Protein AF-A0A9D9SPY7-F1 (afdb_monomer_lite)

Radius of gyration: 29.05 Å; chains: 1; bounding box: 70×37×71 Å

Sequence (193 aa):
MANSSTEDAVGLTRKHRWATLVAQTERLEAAGCRTIVSLDALNRDQIIRMVRERTVLKVMHASFLIEPTKRGAMRRLKDYEQFAEQLANLPRKCRAYILDVDSGFLAETPAQRRAMLAMVREQISRDLRGRTSRENAKRGAPHKDFSPEQIDVARQIWENVKRYPSWEAAQAGFDERVKGFTVWRANRMFGKR

Foldseek 3Di:
DDDPPDQQEEEEAEDDPVDDRVRSVVLSVVVVHPHYYYPVPDDLVVVLVVFDQRHEYEYQALLRNFDPPQDDLVRRLVRSVVSQVCQCPRPDNRHYWYANSNVRQIQRDPVSVVVSSVRSSVVSVVRVLPPCDPVNPPPPPPPDDDDPVLVVQLQVLLVPCVQQVDLVSSQVSCCVRPNPDHSVNCCVPPNDD

pLDDT: mean 84.97, std 12.66, range [35.59, 95.06]

Secondary structure (DSSP, 8-state):
-------EEEEEE---SSS-HHHHHHHHHHTT-SEEEETTTS-HHHHHHH--TTEEEEESSGGGGS-TT--SHHHHHHHHHHHHHHHHT-SSS---EEEETTTTEE--SHHHHHHHHHHHHHHHHHHHT----TTTS--PPP--PPPHHHHHHHHHHHH-TTT--SHHHHHHHHHHHSTT--HHHHHHHH---

Structure (mmCIF, N/CA/C/O backbone):
data_AF-A0A9D9SPY7-F1
#
_entry.id   AF-A0A9D9SPY7-F1
#
loop_
_atom_site.group_PDB
_atom_site.id
_atom_site.type_symbol
_atom_site.label_atom_id
_atom_site.label_alt_id
_atom_site.label_comp_id
_atom_site.label_asym_id
_atom_site.label_entity_id
_atom_site.label_seq_id
_atom_site.pdbx_PDB_ins_code
_atom_site.Cartn_x
_atom_site.Cartn_y
_atom_site.Cartn_z
_atom_site.occupancy
_atom_site.B_iso_or_equiv
_atom_site.auth_seq_id
_atom_site.auth_comp_id
_atom_site.auth_asym_id
_atom_site.auth_atom_id
_atom_site.pdbx_PDB_model_num
ATOM 1 N N . MET A 1 1 ? -11.547 -23.760 29.880 1.00 35.84 1 MET A N 1
ATOM 2 C CA . MET A 1 1 ? -10.700 -22.557 29.749 1.00 35.84 1 MET A CA 1
ATOM 3 C C . MET A 1 1 ? -11.517 -21.490 29.044 1.00 35.84 1 MET A C 1
ATOM 5 O O . MET A 1 1 ? -11.812 -21.638 27.866 1.00 35.84 1 MET A O 1
ATOM 9 N N . ALA A 1 2 ? -11.992 -20.501 29.795 1.00 38.19 2 ALA A N 1
ATOM 10 C CA . ALA A 1 2 ? -12.840 -19.432 29.291 1.00 38.19 2 ALA A CA 1
ATOM 11 C C . ALA A 1 2 ? -11.966 -18.293 28.751 1.00 38.19 2 ALA A C 1
ATOM 13 O O . ALA A 1 2 ? -11.302 -17.628 29.532 1.00 38.19 2 ALA A O 1
ATOM 14 N N . ASN A 1 3 ? -11.995 -18.077 27.435 1.00 35.59 3 ASN A N 1
ATOM 15 C CA . ASN A 1 3 ? -11.568 -16.835 26.789 1.00 35.59 3 ASN A CA 1
ATOM 16 C C . ASN A 1 3 ? -12.658 -16.427 25.786 1.00 35.59 3 ASN A C 1
ATOM 18 O O . ASN A 1 3 ? -12.482 -16.515 24.575 1.00 35.59 3 ASN A O 1
ATOM 22 N N . SER A 1 4 ? -13.822 -16.005 26.283 1.00 44.50 4 SER A N 1
ATOM 23 C CA . SER A 1 4 ? -14.848 -15.338 25.470 1.00 44.50 4 SER A CA 1
ATOM 24 C C . SER A 1 4 ? -14.572 -13.829 25.377 1.00 44.50 4 SER A C 1
ATOM 26 O O . SER A 1 4 ? -15.434 -13.011 25.688 1.00 44.50 4 SER A O 1
ATOM 28 N N . SER A 1 5 ? -13.351 -13.446 24.990 1.00 46.72 5 SER A N 1
ATOM 29 C CA . SER A 1 5 ? -12.956 -12.053 24.736 1.00 46.72 5 SER A CA 1
ATOM 30 C C . SER A 1 5 ? -12.794 -11.838 23.232 1.00 46.72 5 SER A C 1
ATOM 32 O O . SER A 1 5 ? -11.692 -11.632 22.731 1.00 46.72 5 SER A O 1
ATOM 34 N N . THR A 1 6 ? -13.882 -11.989 22.481 1.00 57.72 6 THR A N 1
ATOM 35 C CA . THR A 1 6 ? -13.872 -11.756 21.034 1.00 57.72 6 THR A CA 1
ATOM 36 C C . THR A 1 6 ? -13.544 -10.292 20.767 1.00 57.72 6 THR A C 1
ATOM 38 O O . THR A 1 6 ? -14.363 -9.425 21.068 1.00 57.72 6 THR A O 1
ATOM 41 N N . GLU A 1 7 ? -12.350 -10.021 20.241 1.00 69.38 7 GLU A N 1
ATOM 42 C CA . GLU A 1 7 ? -12.006 -8.730 19.643 1.00 69.38 7 GLU A CA 1
ATOM 43 C C . GLU A 1 7 ? -13.120 -8.310 18.676 1.00 69.38 7 GLU A C 1
ATOM 45 O O . GLU A 1 7 ? -13.586 -9.114 17.863 1.00 69.38 7 GLU A O 1
ATOM 50 N N . ASP A 1 8 ? -13.573 -7.062 18.780 1.00 81.19 8 ASP A N 1
ATOM 51 C CA . ASP A 1 8 ? -14.624 -6.537 17.911 1.00 81.19 8 ASP A CA 1
ATOM 52 C C . ASP A 1 8 ? -14.011 -6.202 16.545 1.00 81.19 8 ASP A C 1
ATOM 54 O O . ASP A 1 8 ? -13.458 -5.122 16.331 1.00 81.19 8 ASP A O 1
ATOM 58 N N . ALA A 1 9 ? -14.002 -7.183 15.641 1.00 88.25 9 ALA A N 1
ATOM 59 C CA . ALA A 1 9 ? -13.388 -7.067 14.324 1.00 88.25 9 ALA A CA 1
ATOM 60 C C . ALA A 1 9 ? -14.385 -6.520 13.292 1.00 88.25 9 ALA A C 1
ATOM 62 O O . ALA A 1 9 ? -15.318 -7.215 12.876 1.00 88.25 9 ALA A O 1
ATOM 63 N N . VAL A 1 10 ? -14.131 -5.300 12.817 1.00 91.25 10 VAL A N 1
ATOM 64 C CA . VAL A 1 10 ? -14.902 -4.656 11.747 1.00 91.25 10 VAL A CA 1
ATOM 65 C C . VAL A 1 10 ? -14.083 -4.690 10.464 1.00 91.25 10 VAL A C 1
ATOM 67 O O . VAL A 1 10 ? -12.987 -4.137 10.399 1.00 91.25 10 VAL A O 1
ATOM 70 N N . GLY A 1 11 ? -14.609 -5.352 9.440 1.00 92.06 11 GLY A N 1
ATOM 71 C CA . GLY A 1 11 ? -14.025 -5.375 8.107 1.00 92.06 11 GLY A CA 1
ATOM 72 C C . GLY A 1 11 ? -14.416 -4.130 7.321 1.00 92.06 11 GLY A C 1
ATOM 73 O O . GLY A 1 11 ? -15.582 -3.738 7.327 1.00 92.06 11 GLY A O 1
ATOM 74 N N . LEU A 1 12 ? -13.467 -3.514 6.620 1.00 94.00 12 LEU A N 1
ATOM 75 C CA . LEU A 1 12 ? -13.746 -2.389 5.728 1.00 94.00 12 LEU A CA 1
ATOM 76 C C . LEU A 1 12 ? -13.350 -2.757 4.299 1.00 94.00 12 LEU A C 1
ATOM 78 O O . LEU A 1 12 ? -12.211 -3.135 4.020 1.00 94.00 12 LEU A O 1
ATOM 82 N N . THR A 1 13 ? -14.315 -2.628 3.398 1.00 94.38 13 THR A N 1
ATOM 83 C CA . THR A 1 13 ? -14.173 -2.902 1.968 1.00 94.38 13 THR A CA 1
ATOM 84 C C . THR A 1 13 ? -14.209 -1.610 1.181 1.00 94.38 13 THR A C 1
ATOM 86 O O . THR A 1 13 ? -14.787 -0.609 1.606 1.00 94.38 13 THR A O 1
ATOM 89 N N . ARG A 1 14 ? -13.595 -1.626 0.004 1.00 92.31 14 ARG A N 1
ATOM 90 C CA . ARG A 1 14 ? -13.681 -0.512 -0.929 1.00 92.31 14 ARG A CA 1
ATOM 91 C C . ARG A 1 14 ? -13.556 -0.976 -2.356 1.00 92.31 14 ARG A C 1
ATOM 93 O O . ARG A 1 14 ? -12.706 -1.812 -2.657 1.00 92.31 14 ARG A O 1
ATOM 100 N N . LYS A 1 15 ? -14.296 -0.367 -3.276 1.00 90.94 15 LYS A N 1
ATOM 101 C CA . LYS A 1 15 ? -14.034 -0.562 -4.697 1.00 90.94 15 LYS A CA 1
ATOM 102 C C . LYS A 1 15 ? -12.614 -0.088 -5.029 1.00 90.94 15 LYS A C 1
ATOM 104 O O . LYS A 1 15 ? -12.314 1.103 -5.037 1.00 90.94 15 LYS A O 1
ATOM 109 N N . HIS A 1 16 ? -11.730 -1.035 -5.332 1.00 89.12 16 HIS A N 1
ATOM 110 C CA . HIS A 1 16 ? -10.352 -0.754 -5.712 1.00 89.12 16 HIS A CA 1
ATOM 111 C C . HIS A 1 16 ? -9.928 -1.633 -6.887 1.00 89.12 16 HIS A C 1
ATOM 113 O O . HIS A 1 16 ? -10.437 -2.728 -7.095 1.00 89.12 16 HIS A O 1
ATOM 119 N N . ARG A 1 17 ? -8.956 -1.171 -7.674 1.00 85.81 17 ARG A N 1
ATOM 120 C CA . ARG A 1 17 ? -8.471 -1.905 -8.859 1.00 85.81 17 ARG A CA 1
ATOM 121 C C . ARG A 1 17 ? -7.576 -3.109 -8.538 1.00 85.81 17 ARG A C 1
ATOM 123 O O . ARG A 1 17 ? -7.242 -3.873 -9.442 1.00 85.81 17 ARG A O 1
ATOM 130 N N . TRP A 1 18 ? -7.114 -3.207 -7.292 1.00 84.62 18 TRP A N 1
ATOM 131 C CA . TRP A 1 18 ? -6.226 -4.278 -6.823 1.00 84.62 18 TRP A CA 1
ATOM 132 C C . TRP A 1 18 ? -6.987 -5.514 -6.368 1.00 84.62 18 TRP A C 1
ATOM 134 O O . TRP A 1 18 ? -6.474 -6.616 -6.508 1.00 84.62 18 TRP A O 1
ATOM 144 N N . ALA A 1 19 ? -8.208 -5.334 -5.871 1.00 87.38 19 ALA A N 1
ATOM 145 C CA . ALA A 1 19 ? -9.024 -6.424 -5.381 1.00 87.38 19 ALA A CA 1
ATOM 146 C C . ALA A 1 19 ? -10.499 -6.127 -5.615 1.00 87.38 19 ALA A C 1
ATOM 148 O O . ALA A 1 19 ? -10.978 -5.029 -5.322 1.00 87.38 19 ALA A O 1
ATOM 149 N N . THR A 1 20 ? -11.219 -7.120 -6.126 1.00 92.12 20 THR A N 1
ATOM 150 C CA . THR A 1 20 ? -12.674 -7.050 -6.254 1.00 92.12 20 THR A CA 1
ATOM 151 C C . THR A 1 20 ? -13.319 -7.014 -4.869 1.00 92.12 20 THR A C 1
ATOM 153 O O . THR A 1 20 ? -12.718 -7.442 -3.884 1.00 92.12 20 THR A O 1
ATOM 156 N N . LEU A 1 21 ? -14.549 -6.501 -4.783 1.00 92.44 21 LEU A N 1
ATOM 157 C CA . LEU A 1 21 ? -15.291 -6.489 -3.519 1.00 92.44 21 LEU A CA 1
ATOM 158 C C . LEU A 1 21 ? -15.490 -7.910 -2.979 1.00 92.44 21 LEU A C 1
ATOM 160 O O . LEU A 1 21 ? -15.283 -8.129 -1.797 1.00 92.44 21 LEU A O 1
ATOM 164 N N . VAL A 1 22 ? -15.785 -8.873 -3.858 1.00 92.38 22 VAL A N 1
ATOM 165 C CA . VAL A 1 22 ? -15.938 -10.292 -3.496 1.00 92.38 22 VAL A CA 1
ATOM 166 C C . VAL A 1 22 ? -14.666 -10.832 -2.836 1.00 92.38 22 VAL A C 1
ATOM 168 O O . VAL A 1 22 ? -14.727 -11.318 -1.714 1.00 92.38 22 VAL A O 1
ATOM 171 N N . ALA A 1 23 ? -13.500 -10.639 -3.464 1.00 91.75 23 ALA A N 1
ATOM 172 C CA . ALA A 1 23 ? -12.228 -11.109 -2.913 1.00 91.75 23 ALA A CA 1
ATOM 173 C C . ALA A 1 23 ? -11.858 -10.419 -1.587 1.00 91.75 23 ALA A C 1
ATOM 175 O O . ALA A 1 23 ? -11.208 -11.018 -0.732 1.00 91.75 23 ALA A O 1
ATOM 176 N N . GLN A 1 24 ? -12.248 -9.152 -1.408 1.00 93.38 24 GLN A N 1
ATOM 177 C CA . GLN A 1 24 ? -12.069 -8.459 -0.131 1.00 93.38 24 GLN A CA 1
ATOM 178 C C . GLN A 1 24 ? -12.966 -9.057 0.950 1.00 93.38 24 GLN A C 1
ATOM 180 O O . GLN A 1 24 ? -12.470 -9.350 2.034 1.00 93.38 24 GLN A O 1
ATOM 185 N N . THR A 1 25 ? -14.255 -9.245 0.658 1.00 92.56 25 THR A N 1
ATOM 186 C CA . THR A 1 25 ? -15.224 -9.812 1.600 1.00 92.56 25 THR A CA 1
ATOM 187 C C . THR A 1 25 ? -14.796 -11.206 2.042 1.00 92.56 25 THR A C 1
ATOM 189 O O . THR A 1 25 ? -14.641 -11.416 3.238 1.00 92.56 25 THR A O 1
ATOM 192 N N . GLU A 1 26 ? -14.468 -12.105 1.110 1.00 92.56 26 GLU A N 1
ATOM 193 C CA . GLU A 1 26 ? -14.016 -13.471 1.422 1.00 92.56 26 GLU A CA 1
ATOM 194 C C . GLU A 1 26 ? -12.794 -13.483 2.354 1.00 92.56 26 GLU A C 1
ATOM 196 O O . GLU A 1 26 ? -12.748 -14.227 3.335 1.00 92.56 26 GLU A O 1
ATOM 201 N N . ARG A 1 27 ? -11.797 -12.623 2.098 1.00 92.06 27 ARG A N 1
ATOM 202 C CA . ARG A 1 27 ? -10.610 -12.537 2.963 1.00 92.06 27 ARG A CA 1
ATOM 203 C C . ARG A 1 27 ? -10.899 -11.910 4.323 1.00 92.06 27 ARG A C 1
ATOM 205 O O . ARG A 1 27 ? -10.273 -12.298 5.305 1.00 92.06 27 ARG A O 1
ATOM 212 N N . LEU A 1 28 ? -11.806 -10.938 4.397 1.00 92.50 28 LEU A N 1
ATOM 213 C CA . LEU A 1 28 ? -12.202 -10.315 5.662 1.00 92.50 28 LEU A CA 1
ATOM 214 C C . LEU A 1 28 ? -13.027 -11.278 6.524 1.00 92.50 28 LEU A C 1
ATOM 216 O O . LEU A 1 28 ? -12.791 -11.364 7.728 1.00 92.50 28 LEU A O 1
ATOM 220 N N . GLU A 1 29 ? -13.932 -12.043 5.914 1.00 92.00 29 GLU A N 1
ATOM 221 C CA . GLU A 1 29 ? -14.670 -13.125 6.574 1.00 92.00 29 GLU A CA 1
ATOM 222 C C . GLU A 1 29 ? -13.709 -14.199 7.093 1.00 92.00 29 GLU A C 1
ATOM 224 O O . GLU A 1 29 ? -13.768 -14.558 8.270 1.00 92.00 29 GLU A O 1
ATOM 229 N N . ALA A 1 30 ? -12.745 -14.630 6.269 1.00 89.75 30 ALA A N 1
ATOM 230 C CA . ALA A 1 30 ? -11.695 -15.565 6.682 1.00 89.75 30 ALA A CA 1
ATOM 231 C C . ALA A 1 30 ? -10.815 -15.008 7.817 1.00 89.75 30 ALA A C 1
ATOM 233 O O . ALA A 1 30 ? -10.354 -15.757 8.677 1.00 89.75 30 ALA A O 1
ATOM 234 N N . ALA A 1 31 ? -10.617 -13.688 7.867 1.00 86.31 31 ALA A N 1
ATOM 235 C CA . ALA A 1 31 ? -9.928 -13.006 8.959 1.00 86.31 31 ALA A CA 1
ATOM 236 C C . ALA A 1 31 ? -10.807 -12.817 10.215 1.00 86.31 31 ALA A C 1
ATOM 238 O O . ALA A 1 31 ? -10.361 -12.194 11.183 1.00 86.31 31 ALA A O 1
ATOM 239 N N . GLY A 1 32 ? -12.041 -13.328 10.232 1.00 87.88 32 GLY A N 1
ATOM 240 C CA . GLY A 1 32 ? -12.939 -13.306 11.387 1.00 87.88 32 GLY A CA 1
ATOM 241 C C . GLY A 1 32 ? -13.746 -12.015 11.555 1.00 87.88 32 GLY A C 1
ATOM 242 O O . GLY A 1 32 ? -14.216 -11.738 12.659 1.00 87.88 32 GLY A O 1
ATOM 243 N N . CYS A 1 33 ? -13.904 -11.203 10.505 1.00 88.81 33 CYS A N 1
ATOM 244 C CA . CYS A 1 33 ? -14.816 -10.057 10.531 1.00 88.81 33 CYS A CA 1
ATOM 245 C C . CYS A 1 33 ? -16.270 -10.529 10.489 1.00 88.81 33 CYS A C 1
ATOM 247 O O . CYS A 1 33 ? -16.698 -11.129 9.509 1.00 88.81 33 CYS A O 1
ATOM 249 N N . ARG A 1 34 ? -17.052 -10.201 11.523 1.00 82.69 34 ARG A N 1
ATOM 250 C CA . ARG A 1 34 ? -18.509 -10.444 11.527 1.00 82.69 34 ARG A CA 1
ATOM 251 C C . ARG A 1 34 ? -19.283 -9.330 10.835 1.00 82.69 34 ARG A C 1
ATOM 253 O O . ARG A 1 34 ? -20.302 -9.577 10.205 1.00 82.69 34 ARG A O 1
ATOM 260 N N . THR A 1 35 ? -18.785 -8.106 10.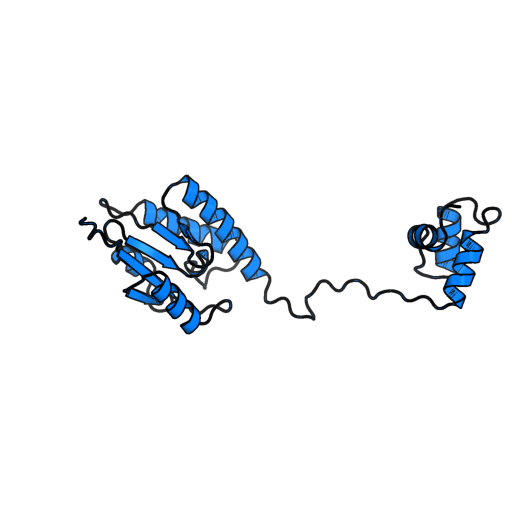969 1.00 88.88 35 THR A N 1
ATOM 261 C CA . THR A 1 35 ? -19.385 -6.913 10.377 1.00 88.88 35 THR A CA 1
ATOM 262 C C . THR A 1 35 ? -18.448 -6.407 9.300 1.00 88.88 35 THR A C 1
ATOM 264 O O . THR A 1 35 ? -17.314 -6.041 9.604 1.00 88.88 35 THR A O 1
ATOM 267 N N . ILE A 1 36 ? -18.911 -6.382 8.053 1.00 91.19 36 ILE A N 1
ATOM 268 C CA . ILE A 1 36 ? -18.157 -5.848 6.920 1.00 91.19 36 ILE A CA 1
ATOM 269 C C . ILE A 1 36 ? -18.904 -4.643 6.374 1.00 91.19 36 ILE A C 1
ATOM 271 O O . ILE A 1 36 ? -20.101 -4.710 6.102 1.00 91.19 36 ILE A O 1
ATOM 275 N N . VAL A 1 37 ? -18.194 -3.530 6.227 1.00 92.75 37 VAL A N 1
ATOM 276 C CA . VAL A 1 37 ? -18.778 -2.258 5.810 1.00 92.75 37 VAL A CA 1
ATOM 277 C C . VAL A 1 37 ? -18.030 -1.688 4.617 1.00 92.75 37 VAL A C 1
ATOM 279 O O . VAL A 1 37 ? -16.836 -1.923 4.443 1.00 92.75 37 VAL A O 1
ATOM 282 N N . SER A 1 38 ? -18.734 -0.939 3.772 1.00 91.44 38 SER A N 1
ATOM 283 C CA . SER A 1 38 ? -18.144 -0.279 2.610 1.00 91.44 38 SER A CA 1
ATOM 284 C C . SER A 1 38 ? -17.679 1.139 2.944 1.00 91.44 38 SER A C 1
ATOM 286 O O . SER A 1 38 ? -18.465 1.974 3.394 1.00 91.44 38 SER A O 1
ATOM 288 N N . LEU A 1 39 ? -16.413 1.428 2.645 1.00 90.50 39 LEU A N 1
ATOM 289 C CA . LEU A 1 39 ? -15.807 2.764 2.698 1.00 90.50 39 LEU A CA 1
ATOM 290 C C . LEU A 1 39 ? -16.331 3.707 1.609 1.00 90.50 39 LEU A C 1
ATOM 292 O O . LEU A 1 39 ? -16.052 4.900 1.658 1.00 90.50 39 LEU A O 1
ATOM 296 N N . ASP A 1 40 ? -17.046 3.184 0.611 1.00 87.19 40 ASP A N 1
ATOM 297 C CA . ASP A 1 40 ? -17.679 4.007 -0.424 1.00 87.19 40 ASP A CA 1
ATOM 298 C C . ASP A 1 40 ? -19.061 4.518 0.022 1.00 87.19 40 ASP A C 1
ATOM 300 O O . ASP A 1 40 ? -19.571 5.480 -0.545 1.00 87.19 40 ASP A O 1
ATOM 304 N N . ALA A 1 41 ? -19.659 3.885 1.040 1.00 85.50 41 ALA A N 1
ATOM 305 C CA . ALA A 1 41 ? -20.959 4.259 1.599 1.00 85.50 41 ALA A CA 1
ATOM 306 C C . ALA A 1 41 ? -20.851 5.018 2.933 1.00 85.50 41 ALA A C 1
ATOM 308 O O . ALA A 1 41 ? -21.755 5.780 3.271 1.00 85.50 41 ALA A O 1
ATOM 309 N N . LEU A 1 42 ? -19.770 4.805 3.693 1.00 85.38 42 LEU A N 1
ATOM 310 C CA . LEU A 1 42 ? -19.542 5.468 4.975 1.00 85.38 42 LEU A CA 1
ATOM 311 C C . LEU A 1 42 ? -18.475 6.556 4.903 1.00 85.38 42 LEU A C 1
ATOM 313 O O . LEU A 1 42 ? -17.400 6.376 4.334 1.00 85.38 42 LEU A O 1
ATOM 317 N N . ASN A 1 43 ? -18.734 7.643 5.624 1.00 84.06 43 ASN A N 1
ATOM 318 C CA . ASN A 1 43 ? -17.741 8.665 5.921 1.00 84.06 43 ASN A CA 1
ATOM 319 C C . ASN A 1 43 ? -16.850 8.238 7.096 1.00 84.06 43 ASN A C 1
ATOM 321 O O . ASN A 1 43 ? -17.267 7.494 7.986 1.00 84.06 43 ASN A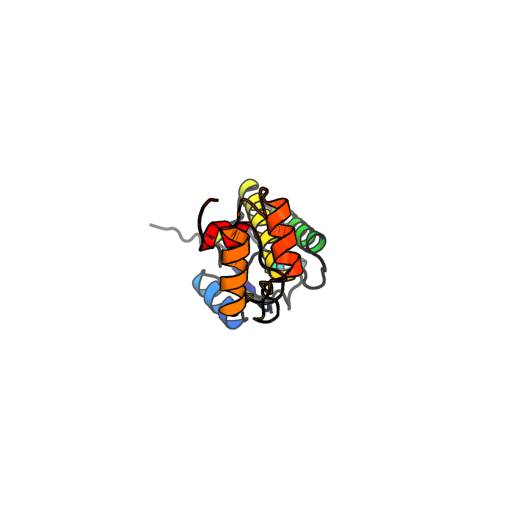 O 1
ATOM 325 N N . ARG A 1 44 ? -15.627 8.775 7.159 1.00 83.31 44 ARG A N 1
ATOM 326 C CA . ARG A 1 44 ? -14.665 8.479 8.237 1.00 83.31 44 ARG A CA 1
ATOM 327 C C . ARG A 1 44 ? -15.198 8.760 9.637 1.00 83.31 44 ARG A C 1
ATOM 329 O O . ARG A 1 44 ? -14.960 7.964 10.539 1.00 83.31 44 ARG A O 1
ATOM 336 N N . ASP A 1 45 ? -15.985 9.817 9.802 1.00 84.25 45 ASP A N 1
ATOM 337 C CA . ASP A 1 45 ? -16.621 10.131 11.085 1.00 84.25 45 ASP A CA 1
ATOM 338 C C . ASP A 1 45 ? -17.597 9.037 11.530 1.00 84.25 45 ASP A C 1
ATOM 340 O O . ASP A 1 45 ? -17.719 8.755 12.721 1.00 84.25 45 ASP A O 1
ATOM 344 N N . GLN A 1 46 ? -18.284 8.387 10.585 1.00 85.44 46 GLN A N 1
ATOM 345 C CA . GLN A 1 46 ? -19.166 7.263 10.895 1.00 85.44 46 GLN A CA 1
ATOM 346 C C . GLN A 1 46 ? -18.350 6.043 11.327 1.00 85.44 46 GLN A C 1
ATOM 348 O O . GLN A 1 46 ? -18.716 5.404 12.306 1.00 85.44 46 GLN A O 1
ATOM 353 N N . ILE A 1 47 ? -17.209 5.778 10.681 1.00 86.69 47 ILE A N 1
ATOM 354 C CA . ILE A 1 47 ? -16.287 4.700 11.080 1.00 86.69 47 ILE A CA 1
ATOM 355 C C . ILE A 1 47 ? -15.773 4.943 12.499 1.00 86.69 47 ILE A C 1
ATOM 357 O O . ILE A 1 47 ? -15.811 4.044 13.331 1.00 86.69 47 ILE A O 1
ATOM 361 N N . ILE A 1 48 ? -15.356 6.174 12.800 1.00 86.81 48 ILE A N 1
ATOM 362 C CA . ILE A 1 48 ? -14.900 6.565 14.135 1.00 86.81 48 ILE A CA 1
ATOM 363 C C . ILE A 1 48 ? -15.998 6.331 15.181 1.00 86.81 48 ILE A C 1
ATOM 365 O O . ILE A 1 48 ? -15.724 5.792 16.248 1.00 86.81 48 ILE A O 1
ATOM 369 N N . ARG A 1 49 ? -17.253 6.676 14.874 1.00 85.19 49 ARG A N 1
ATOM 370 C CA . ARG A 1 49 ? -18.393 6.442 15.779 1.00 85.19 49 ARG A CA 1
ATOM 371 C C . ARG A 1 49 ? -18.718 4.961 15.985 1.00 85.19 49 ARG A C 1
ATOM 373 O O . ARG A 1 49 ? -19.355 4.627 16.979 1.00 85.19 49 ARG A O 1
ATOM 380 N N . MET A 1 50 ? -18.312 4.087 15.064 1.00 82.94 50 MET A N 1
ATOM 381 C CA . MET A 1 50 ? -18.470 2.637 15.205 1.00 82.94 50 MET A CA 1
ATOM 382 C C . MET A 1 50 ? -17.404 2.011 16.107 1.00 82.94 50 MET A C 1
ATOM 384 O O . MET A 1 50 ? -17.617 0.904 16.597 1.00 82.94 50 MET A O 1
ATOM 388 N N . VAL A 1 51 ? -16.279 2.697 16.337 1.00 85.75 51 VAL A N 1
ATOM 389 C CA . VAL A 1 51 ? -15.200 2.193 17.188 1.00 85.75 51 VAL A CA 1
ATOM 390 C C . VAL A 1 51 ? -15.664 2.114 18.640 1.00 85.75 51 VAL A C 1
ATOM 392 O O . VAL A 1 51 ? -16.104 3.095 19.238 1.00 85.75 51 VAL A O 1
ATOM 395 N N . ARG A 1 52 ? -15.510 0.925 19.218 1.00 81.75 52 ARG A N 1
ATOM 396 C CA . ARG A 1 52 ? -15.727 0.614 20.630 1.00 81.75 52 ARG A CA 1
ATOM 397 C C . ARG A 1 52 ? -14.386 0.308 21.304 1.00 81.75 52 ARG A C 1
ATOM 399 O O . ARG A 1 52 ? -13.309 0.433 20.718 1.00 81.75 52 ARG A O 1
ATOM 406 N N . GLU A 1 53 ? -14.435 -0.075 22.576 1.00 77.38 53 GLU A N 1
ATOM 407 C CA . GLU A 1 53 ? -13.253 -0.550 23.293 1.00 77.38 53 GLU A CA 1
ATOM 408 C C . GLU A 1 53 ? -12.706 -1.827 22.633 1.00 77.38 53 GLU A C 1
ATOM 410 O O . GLU A 1 53 ? -13.417 -2.822 22.524 1.00 77.38 53 GLU A O 1
ATOM 415 N N . ARG A 1 54 ? -11.437 -1.782 22.193 1.00 76.00 54 ARG A N 1
ATOM 416 C CA . ARG A 1 54 ? -10.713 -2.880 21.519 1.00 76.00 54 ARG A CA 1
ATOM 417 C C . ARG A 1 54 ? -11.267 -3.288 20.144 1.00 76.00 54 ARG A C 1
ATOM 419 O O . ARG A 1 54 ? -11.151 -4.450 19.758 1.00 76.00 54 ARG A O 1
ATOM 426 N N . THR A 1 55 ? -11.835 -2.351 19.387 1.00 86.94 55 THR A N 1
ATOM 427 C CA . THR A 1 55 ? -12.217 -2.617 17.992 1.00 86.94 55 THR A CA 1
ATOM 428 C C . THR A 1 55 ? -10.978 -2.741 17.097 1.00 86.94 55 THR A C 1
ATOM 430 O O . THR A 1 55 ? -10.090 -1.888 17.116 1.00 86.94 55 THR A O 1
ATOM 433 N N . VAL A 1 56 ? -10.932 -3.774 16.256 1.00 88.31 56 VAL A N 1
ATOM 434 C CA . VAL A 1 56 ? -9.893 -3.946 15.232 1.00 88.31 56 VAL A CA 1
ATOM 435 C C . VAL A 1 56 ? -10.511 -3.685 13.866 1.00 88.31 56 VAL A C 1
ATOM 437 O O . VAL A 1 56 ? -11.368 -4.437 13.400 1.00 88.31 56 VAL A O 1
ATOM 440 N N . LEU A 1 57 ? -10.065 -2.615 13.214 1.00 91.62 57 LEU A N 1
ATOM 441 C CA . LEU A 1 57 ? -10.428 -2.298 11.840 1.00 91.62 57 LEU A CA 1
ATOM 442 C C . LEU A 1 57 ? -9.552 -3.133 10.906 1.00 91.62 57 LEU A C 1
ATOM 444 O O . LEU A 1 57 ? -8.353 -2.882 10.771 1.00 91.62 57 LEU A O 1
ATOM 448 N N . LYS A 1 58 ? -10.145 -4.139 10.268 1.00 93.25 58 LYS A N 1
ATOM 449 C CA . LYS A 1 58 ? -9.458 -5.016 9.319 1.00 93.25 58 LYS A CA 1
ATOM 450 C C . LYS A 1 58 ? -9.737 -4.539 7.906 1.00 93.25 58 LYS A C 1
ATOM 452 O O . LYS A 1 58 ? -10.888 -4.374 7.508 1.00 93.25 58 LYS A O 1
ATOM 457 N N . VAL A 1 59 ? -8.680 -4.322 7.139 1.00 92.88 59 VAL A N 1
ATOM 458 C CA . VAL A 1 59 ? -8.764 -3.880 5.745 1.00 92.88 59 VAL A CA 1
ATOM 459 C C . VAL A 1 59 ? -7.823 -4.713 4.901 1.00 92.88 59 VAL A C 1
ATOM 461 O O . VAL A 1 59 ? -6.764 -5.109 5.375 1.00 92.88 59 VAL A O 1
ATOM 464 N N . MET A 1 60 ? -8.182 -4.984 3.646 1.00 91.62 60 MET A N 1
ATOM 465 C CA . MET A 1 60 ? -7.315 -5.796 2.784 1.00 91.62 60 MET A CA 1
ATOM 466 C C . MET A 1 60 ? -5.940 -5.148 2.598 1.00 91.62 60 MET A C 1
ATOM 468 O O . MET A 1 60 ? -4.926 -5.814 2.757 1.00 91.62 60 MET A O 1
ATOM 472 N N . HIS A 1 61 ? -5.928 -3.840 2.331 1.00 91.56 61 HIS A N 1
ATOM 473 C CA . HIS A 1 61 ? -4.726 -3.019 2.314 1.00 91.56 61 HIS A CA 1
ATOM 474 C C . HIS A 1 61 ? -4.969 -1.734 3.103 1.00 91.56 61 HIS A C 1
ATOM 476 O O . HIS A 1 61 ? -5.979 -1.060 2.888 1.00 91.56 61 HIS A O 1
ATOM 482 N N . ALA A 1 62 ? -4.035 -1.347 3.970 1.00 92.00 62 ALA A N 1
ATOM 483 C CA . ALA A 1 62 ? -4.144 -0.140 4.790 1.00 92.00 62 ALA A CA 1
ATOM 484 C C . ALA A 1 62 ? -4.331 1.138 3.948 1.00 92.00 62 ALA A C 1
ATOM 486 O O . ALA A 1 62 ? -5.066 2.046 4.337 1.00 92.00 62 ALA A O 1
ATOM 487 N N . SER A 1 63 ? -3.760 1.182 2.740 1.00 91.50 63 SER A N 1
ATOM 488 C CA . SER A 1 63 ? -3.971 2.273 1.778 1.00 91.50 63 SER A CA 1
ATOM 489 C C . SER A 1 63 ? -5.429 2.467 1.332 1.00 91.50 63 SER A C 1
ATOM 491 O O . SER A 1 63 ? -5.768 3.550 0.855 1.00 91.50 63 SER A O 1
ATOM 493 N N . PHE A 1 64 ? -6.323 1.487 1.509 1.00 91.56 64 PHE A N 1
ATOM 494 C CA . PHE A 1 64 ? -7.739 1.637 1.142 1.00 91.56 64 PHE A CA 1
ATOM 495 C C . PHE A 1 64 ? -8.483 2.614 2.054 1.00 91.56 64 PHE A C 1
ATOM 497 O O . PHE A 1 64 ? -9.486 3.185 1.632 1.00 91.56 64 PHE A O 1
ATOM 504 N N . LEU A 1 65 ? -7.959 2.862 3.258 1.00 91.25 65 LEU A N 1
ATOM 505 C CA . LEU A 1 65 ? -8.508 3.835 4.201 1.00 91.25 65 LEU A CA 1
ATOM 506 C C . LEU A 1 65 ? -8.353 5.286 3.732 1.00 91.25 65 LEU A C 1
ATOM 508 O O . LEU A 1 65 ? -9.028 6.162 4.265 1.00 91.25 65 LEU A O 1
ATOM 512 N N . ILE A 1 66 ? -7.483 5.557 2.756 1.00 91.25 66 ILE A N 1
ATOM 513 C CA . ILE A 1 66 ? -7.206 6.896 2.207 1.00 91.25 66 ILE A CA 1
ATOM 514 C C . ILE A 1 66 ? -8.431 7.428 1.459 1.00 91.25 66 ILE A C 1
ATOM 516 O O . ILE A 1 66 ? -9.131 6.663 0.815 1.00 91.25 66 ILE A O 1
ATOM 520 N N . GLU A 1 67 ? -8.721 8.722 1.461 1.00 87.69 67 GLU A N 1
ATOM 521 C CA . GLU A 1 67 ? -9.793 9.277 0.626 1.00 87.69 67 GLU A CA 1
ATOM 522 C C . GLU A 1 67 ? -9.440 9.198 -0.874 1.00 87.69 67 GLU A C 1
ATOM 524 O O . GLU A 1 67 ? -8.345 9.597 -1.285 1.00 87.69 67 GLU A O 1
ATOM 529 N N . PRO A 1 68 ? -10.357 8.736 -1.745 1.00 84.25 68 PRO A N 1
ATOM 530 C CA . PRO A 1 68 ? -10.025 8.454 -3.141 1.00 84.25 68 PRO A CA 1
ATOM 531 C C . PRO A 1 68 ? -9.862 9.748 -3.955 1.00 84.25 68 PRO A C 1
ATOM 533 O O . PRO A 1 68 ? -9.168 9.777 -4.972 1.00 84.25 68 PRO A O 1
ATOM 536 N N . THR A 1 69 ? -10.460 10.841 -3.473 1.00 85.75 69 THR A N 1
ATOM 537 C CA . THR A 1 69 ? -10.365 12.198 -4.018 1.00 85.75 69 THR A CA 1
ATOM 538 C C . THR A 1 69 ? -8.965 12.794 -3.854 1.00 85.75 69 THR A C 1
ATOM 540 O O . THR A 1 69 ? -8.579 13.679 -4.623 1.00 85.75 69 THR A O 1
ATOM 543 N N . LYS A 1 70 ? -8.161 12.310 -2.894 1.00 86.69 70 LYS A N 1
ATOM 544 C CA . LYS A 1 70 ? -6.805 12.817 -2.657 1.00 86.69 70 LYS A CA 1
ATOM 545 C C . LYS A 1 70 ? -5.870 12.355 -3.774 1.00 86.69 70 LYS A C 1
ATOM 547 O O . LYS A 1 70 ? -5.621 11.163 -3.984 1.00 86.69 70 LYS A O 1
ATOM 552 N N . ARG A 1 71 ? -5.300 13.329 -4.486 1.00 84.31 71 ARG A N 1
ATOM 553 C CA . ARG A 1 71 ? -4.325 13.107 -5.564 1.00 84.31 71 ARG A CA 1
ATOM 554 C C . ARG A 1 71 ? -2.893 13.313 -5.073 1.00 84.31 71 ARG A C 1
ATOM 556 O O . ARG A 1 71 ? -2.618 14.268 -4.353 1.00 84.31 71 ARG A O 1
ATOM 563 N N . GLY A 1 72 ? -1.982 12.456 -5.532 1.00 85.75 72 GLY A N 1
ATOM 564 C CA . GLY A 1 72 ? -0.545 12.542 -5.252 1.00 85.75 72 GLY A CA 1
ATOM 565 C C . GLY A 1 72 ? -0.110 11.826 -3.970 1.00 85.75 72 GLY A C 1
ATOM 566 O O . GLY A 1 72 ? -0.863 11.731 -3.002 1.00 85.75 72 GLY A O 1
ATOM 567 N N . ALA A 1 73 ? 1.131 11.327 -3.969 1.00 88.69 73 ALA A N 1
ATOM 568 C CA . ALA A 1 73 ? 1.646 10.447 -2.917 1.00 88.69 73 ALA A CA 1
ATOM 569 C C . ALA A 1 73 ? 1.632 11.098 -1.527 1.00 88.69 73 ALA A C 1
ATOM 571 O O . ALA A 1 73 ? 1.115 10.518 -0.577 1.00 88.69 73 ALA A O 1
ATOM 572 N N . MET A 1 74 ? 2.140 12.330 -1.427 1.00 89.50 74 MET A N 1
ATOM 573 C CA . MET A 1 74 ? 2.239 13.054 -0.155 1.00 89.50 74 MET A CA 1
ATOM 574 C C . MET A 1 74 ? 0.870 13.359 0.455 1.00 89.50 74 MET A C 1
ATOM 576 O O . MET A 1 74 ? 0.678 13.174 1.652 1.00 89.50 74 MET A O 1
ATOM 580 N N . ARG A 1 75 ? -0.103 13.791 -0.362 1.00 91.50 75 ARG A N 1
ATOM 581 C CA . ARG A 1 75 ? -1.455 14.107 0.128 1.00 91.50 75 ARG A CA 1
ATOM 582 C C . ARG A 1 75 ? -2.177 12.856 0.618 1.00 91.50 75 ARG A C 1
ATOM 584 O O . ARG A 1 75 ? -2.834 12.916 1.644 1.00 91.50 75 ARG A O 1
ATOM 591 N N . ARG A 1 76 ? -2.021 11.736 -0.093 1.00 92.06 76 ARG A N 1
ATOM 592 C CA . ARG A 1 76 ? -2.576 10.432 0.296 1.00 92.06 76 ARG A CA 1
ATOM 593 C C . ARG A 1 76 ? -1.963 9.895 1.588 1.00 92.06 76 ARG A C 1
ATOM 595 O O . ARG A 1 76 ? -2.686 9.391 2.435 1.00 92.06 76 ARG A O 1
ATOM 602 N N . LEU A 1 77 ? -0.646 10.028 1.750 1.00 93.00 77 LEU A N 1
ATOM 603 C CA . LEU A 1 77 ? 0.035 9.583 2.965 1.00 93.00 77 LEU A CA 1
ATOM 604 C C . LEU A 1 77 ? -0.382 10.422 4.177 1.00 93.00 77 LEU A C 1
ATOM 606 O O . LEU A 1 77 ? -0.746 9.853 5.198 1.00 93.00 77 LEU A O 1
ATOM 610 N N . LYS A 1 78 ? -0.405 11.754 4.035 1.00 93.44 78 LYS A N 1
ATOM 611 C CA . LYS A 1 78 ? -0.864 12.669 5.091 1.00 93.44 78 LYS A CA 1
ATOM 612 C C . LYS A 1 78 ? -2.310 12.387 5.500 1.00 93.44 78 LYS A C 1
ATOM 614 O O . LYS A 1 78 ? -2.649 12.450 6.671 1.00 93.44 78 LYS A O 1
ATOM 619 N N . ASP A 1 79 ? -3.156 12.072 4.529 1.00 93.00 79 ASP A N 1
ATOM 620 C CA . ASP A 1 79 ? -4.557 11.734 4.759 1.00 93.00 79 ASP A CA 1
ATOM 621 C C . ASP A 1 79 ? -4.725 10.425 5.555 1.00 93.00 79 ASP A C 1
ATOM 623 O O . ASP A 1 79 ? -5.542 10.361 6.471 1.00 93.00 79 ASP A O 1
ATOM 627 N N . TYR A 1 80 ? -3.910 9.404 5.268 1.00 93.12 80 TYR A N 1
ATOM 628 C CA . TYR A 1 80 ? -3.845 8.197 6.097 1.00 93.12 80 TYR A CA 1
ATOM 629 C C . TYR A 1 80 ? -3.322 8.495 7.508 1.00 93.12 80 TYR A C 1
ATOM 631 O O . TYR A 1 80 ? -3.889 8.019 8.487 1.00 93.12 80 TYR A O 1
ATOM 639 N N . GLU A 1 81 ? -2.242 9.271 7.612 1.00 92.25 81 GLU A N 1
ATOM 640 C CA . GLU A 1 81 ? -1.607 9.638 8.882 1.00 92.25 81 GLU A CA 1
ATOM 641 C C . GLU A 1 81 ? -2.590 10.360 9.807 1.00 92.25 81 GLU A C 1
ATOM 643 O O . GLU A 1 81 ? -2.768 9.941 10.946 1.00 92.25 81 GLU A O 1
ATOM 648 N N . GLN A 1 82 ? -3.325 11.343 9.281 1.00 91.69 82 GLN A N 1
ATOM 649 C CA . GLN A 1 82 ? -4.377 12.051 10.013 1.00 91.69 82 GLN A CA 1
ATOM 650 C C . GLN A 1 82 ? -5.455 11.100 10.538 1.00 91.69 82 GLN A C 1
ATOM 652 O O . GLN A 1 82 ? -5.858 11.200 11.695 1.00 91.69 82 GLN A O 1
ATOM 657 N N . PHE A 1 83 ? -5.909 10.155 9.714 1.00 90.31 83 PHE A N 1
ATOM 658 C CA . PHE A 1 83 ? -6.914 9.184 10.140 1.00 90.31 83 PHE A CA 1
ATOM 659 C C . PHE A 1 83 ? -6.368 8.218 11.206 1.00 90.31 83 PHE A C 1
ATOM 661 O O . PHE A 1 83 ? -7.037 7.941 12.200 1.00 90.31 83 PHE A O 1
ATOM 668 N N . ALA A 1 84 ? -5.131 7.743 11.049 1.00 89.62 84 ALA A N 1
ATOM 669 C CA . ALA A 1 84 ? -4.480 6.875 12.027 1.00 89.62 84 ALA A CA 1
ATOM 670 C C . ALA A 1 84 ? -4.240 7.587 13.373 1.00 89.62 84 ALA A C 1
ATOM 672 O O . ALA A 1 84 ? -4.402 6.976 14.431 1.00 89.62 84 ALA A O 1
ATOM 673 N N . GLU A 1 85 ? -3.889 8.875 13.352 1.00 88.75 85 GLU A N 1
ATOM 674 C CA . GLU A 1 85 ? -3.777 9.713 14.550 1.00 88.75 85 GLU A CA 1
ATOM 675 C C . GLU A 1 85 ? -5.133 9.929 15.224 1.00 88.75 85 GLU A C 1
ATOM 677 O O . GLU A 1 85 ? -5.231 9.813 16.446 1.00 88.75 85 GLU A O 1
ATOM 682 N N . GLN A 1 86 ? -6.192 10.182 14.450 1.00 88.50 86 GLN A N 1
ATOM 683 C CA . GLN A 1 86 ? -7.552 10.303 14.982 1.00 88.50 86 GLN A CA 1
ATOM 684 C C . GLN A 1 86 ? -7.989 9.030 15.711 1.00 88.50 86 GLN A C 1
ATOM 686 O O . GLN A 1 86 ? -8.492 9.124 16.827 1.00 88.50 86 GLN A O 1
ATOM 691 N N . LEU A 1 87 ? -7.739 7.848 15.133 1.00 86.56 87 LEU A N 1
ATOM 692 C CA . LEU A 1 87 ? -8.045 6.562 15.771 1.00 86.56 87 LEU A CA 1
ATOM 693 C C . LEU A 1 87 ? -7.237 6.323 17.056 1.00 86.56 87 LEU A C 1
ATOM 695 O O . LEU A 1 87 ? -7.743 5.714 17.999 1.00 86.56 87 LEU A O 1
ATOM 699 N N . ALA A 1 88 ? -5.993 6.805 17.111 1.00 84.50 88 ALA A N 1
ATOM 700 C CA . ALA A 1 88 ? -5.149 6.687 18.298 1.00 84.50 88 ALA A CA 1
ATOM 701 C C . ALA A 1 88 ? -5.575 7.633 19.436 1.00 84.50 88 ALA A C 1
ATOM 703 O O . ALA A 1 88 ? -5.346 7.314 20.603 1.00 84.50 88 ALA A O 1
ATOM 704 N N . ASN A 1 89 ? -6.191 8.770 19.097 1.00 85.25 89 ASN A N 1
ATOM 705 C CA . ASN A 1 89 ? -6.576 9.836 20.026 1.00 85.25 89 ASN A CA 1
ATOM 706 C C . ASN A 1 89 ? -8.078 9.844 20.362 1.00 85.25 89 ASN A C 1
ATOM 708 O O . ASN A 1 89 ? -8.594 10.852 20.849 1.00 85.25 89 ASN A O 1
ATOM 712 N N . LEU A 1 90 ? -8.798 8.751 20.094 1.00 83.50 90 LEU A N 1
ATOM 713 C CA . LEU A 1 90 ? -10.228 8.678 20.380 1.00 83.50 90 LEU A CA 1
ATOM 714 C C . LEU A 1 90 ? -10.523 8.854 21.880 1.00 83.50 90 LEU A C 1
ATOM 716 O O . LEU A 1 90 ? -9.776 8.364 22.732 1.00 83.50 90 LEU A O 1
ATOM 720 N N . PRO A 1 91 ? -11.622 9.551 22.225 1.00 72.12 91 PRO A N 1
ATOM 721 C CA . PRO A 1 91 ? -12.015 9.740 23.611 1.00 72.12 91 PRO A CA 1
ATOM 722 C C . PRO A 1 91 ? -12.466 8.413 24.235 1.00 72.12 91 PRO A C 1
ATOM 724 O O . PRO A 1 91 ? -13.122 7.598 23.588 1.00 72.12 91 PRO A O 1
ATOM 727 N N . ARG A 1 92 ? -12.199 8.252 25.542 1.00 61.03 92 ARG A N 1
ATOM 728 C CA . ARG A 1 92 ? -12.451 7.032 26.347 1.00 61.03 92 ARG A CA 1
ATOM 729 C C . ARG A 1 92 ? -11.493 5.892 25.968 1.00 61.03 92 ARG A C 1
ATOM 731 O O . ARG A 1 92 ? -10.755 5.995 25.003 1.00 61.03 92 ARG A O 1
ATOM 738 N N . LYS A 1 93 ? -11.472 4.786 26.723 1.00 65.94 93 LYS A N 1
ATOM 739 C CA . LYS A 1 93 ? -10.596 3.606 26.490 1.00 65.94 93 LYS A CA 1
ATOM 740 C C . LYS A 1 93 ? -10.810 2.902 25.123 1.00 65.94 93 LYS A C 1
ATOM 742 O O . LYS A 1 93 ? -10.309 1.806 24.895 1.00 65.94 93 LYS A O 1
ATOM 747 N N . CYS A 1 94 ? -11.538 3.535 24.206 1.00 68.38 94 CYS A N 1
ATOM 748 C CA . CYS A 1 94 ? -11.766 3.141 22.828 1.00 68.38 94 CYS A CA 1
ATOM 749 C C . CYS A 1 94 ? -10.481 3.331 22.018 1.00 68.38 94 CYS A C 1
ATOM 751 O O . CYS A 1 94 ? -10.243 4.385 21.442 1.00 68.38 94 CYS A O 1
ATOM 753 N N . ARG A 1 95 ? -9.625 2.309 21.999 1.00 67.62 95 ARG A N 1
ATOM 754 C CA . ARG A 1 95 ? -8.512 2.231 21.050 1.00 67.62 95 ARG A CA 1
ATOM 755 C C . ARG A 1 95 ? -8.941 1.370 19.874 1.00 67.62 95 ARG A C 1
ATOM 757 O O . ARG A 1 95 ? -9.323 0.219 20.084 1.00 67.62 95 ARG A O 1
ATOM 764 N N . ALA A 1 96 ? -8.868 1.939 18.673 1.00 79.12 96 ALA A N 1
ATOM 765 C CA . ALA A 1 96 ? -8.968 1.186 17.434 1.00 79.12 96 ALA A CA 1
ATOM 766 C C . ALA A 1 96 ? -7.583 0.914 16.863 1.00 79.12 96 ALA A C 1
ATOM 768 O O . ALA A 1 96 ? -6.714 1.789 16.852 1.00 79.12 96 ALA A O 1
ATOM 769 N N . TYR A 1 97 ? -7.411 -0.290 16.332 1.00 86.19 97 TYR A N 1
ATOM 770 C CA . TYR A 1 97 ? -6.187 -0.699 15.656 1.00 86.19 97 TYR A CA 1
ATOM 771 C C . TYR A 1 97 ? -6.487 -1.061 14.209 1.00 86.19 97 TYR A C 1
ATOM 773 O O . TYR A 1 97 ? -7.551 -1.598 13.910 1.00 86.19 97 TYR A O 1
ATOM 781 N N . ILE A 1 98 ? -5.549 -0.760 13.314 1.00 90.56 98 ILE A N 1
ATOM 782 C CA . ILE A 1 98 ? -5.662 -1.105 11.896 1.00 90.56 98 ILE A CA 1
ATOM 783 C C . ILE A 1 98 ? -4.875 -2.390 11.657 1.00 90.56 98 ILE A C 1
ATOM 785 O O . ILE A 1 98 ? -3.677 -2.437 11.947 1.00 90.56 98 ILE A O 1
ATOM 789 N N . LEU A 1 99 ? -5.539 -3.402 11.108 1.00 91.62 99 LEU A N 1
ATOM 790 C CA . LEU A 1 99 ? -4.915 -4.614 10.588 1.00 91.62 99 LEU A CA 1
ATOM 791 C C . LEU A 1 99 ? -4.971 -4.591 9.060 1.00 91.62 99 LEU A C 1
ATOM 793 O O . LEU A 1 99 ? -6.054 -4.529 8.475 1.00 91.62 99 LEU A O 1
ATOM 797 N N . ASP A 1 100 ? -3.806 -4.678 8.428 1.00 92.31 100 ASP A N 1
ATOM 798 C CA . ASP A 1 100 ? -3.686 -4.942 6.997 1.00 92.31 100 ASP A CA 1
ATOM 799 C C . ASP A 1 100 ? -3.710 -6.463 6.793 1.00 92.31 100 ASP A C 1
ATOM 801 O O . ASP A 1 100 ? -2.799 -7.171 7.216 1.00 92.31 100 ASP A O 1
ATOM 805 N N . VAL A 1 101 ? -4.800 -6.978 6.223 1.00 90.00 101 VAL A N 1
ATOM 806 C CA . VAL A 1 101 ? -5.069 -8.423 6.144 1.00 90.00 101 VAL A CA 1
ATOM 807 C C . VAL A 1 101 ? -4.165 -9.120 5.132 1.00 90.00 101 VAL A C 1
ATOM 809 O O . VAL A 1 101 ? -3.821 -10.278 5.339 1.00 90.00 101 VAL A O 1
ATOM 812 N N . ASP A 1 102 ? -3.756 -8.441 4.058 1.00 87.94 102 ASP A N 1
ATOM 813 C CA . ASP A 1 102 ? -2.860 -9.032 3.059 1.00 87.94 102 ASP A CA 1
ATOM 814 C C . ASP A 1 102 ? -1.444 -9.248 3.612 1.00 87.94 102 ASP A C 1
ATOM 816 O O . ASP A 1 102 ? -0.843 -10.296 3.389 1.00 87.94 102 ASP A O 1
ATOM 820 N N . SER A 1 103 ? -0.931 -8.287 4.385 1.00 86.50 103 SER A N 1
ATOM 821 C CA . SER A 1 103 ? 0.379 -8.398 5.046 1.00 86.50 103 SER A CA 1
ATOM 822 C C . SER A 1 103 ? 0.335 -9.078 6.420 1.00 86.50 103 SER A C 1
ATOM 824 O O . SER A 1 103 ? 1.379 -9.461 6.946 1.00 86.50 103 SER A O 1
ATOM 826 N N . GLY A 1 104 ? -0.849 -9.193 7.029 1.00 88.19 104 GLY A N 1
ATOM 827 C CA . GLY A 1 104 ? -1.032 -9.647 8.410 1.00 88.19 104 GLY A CA 1
ATOM 828 C C . GLY A 1 104 ? -0.524 -8.654 9.464 1.00 88.19 104 GLY A C 1
ATOM 829 O O . GLY A 1 104 ? -0.408 -9.007 10.637 1.00 88.19 104 GLY A O 1
ATOM 830 N N . PHE A 1 105 ? -0.186 -7.423 9.072 1.00 90.06 105 PHE A N 1
ATOM 831 C CA . PHE A 1 105 ? 0.467 -6.460 9.951 1.00 90.06 105 PHE A CA 1
ATOM 832 C C . PHE A 1 105 ? -0.548 -5.645 10.766 1.00 90.06 105 PHE A C 1
ATOM 834 O O . PHE A 1 105 ? -1.437 -5.001 10.205 1.00 90.06 105 PHE A O 1
ATOM 841 N N . LEU A 1 106 ? -0.397 -5.639 12.096 1.00 90.12 106 LEU A N 1
ATOM 842 C CA . LEU A 1 106 ? -1.267 -4.928 13.042 1.00 90.12 106 LEU A CA 1
ATOM 843 C C . LEU A 1 106 ? -0.585 -3.671 13.599 1.00 90.12 106 LEU A C 1
ATOM 845 O O . LEU A 1 106 ? 0.516 -3.729 14.146 1.00 90.12 106 LEU A O 1
ATOM 849 N N . ALA A 1 107 ? -1.268 -2.530 13.515 1.00 89.06 107 ALA A N 1
ATOM 850 C CA . ALA A 1 107 ? -0.777 -1.234 13.978 1.00 89.06 107 ALA A CA 1
ATOM 851 C C . ALA A 1 107 ? -1.255 -0.872 15.400 1.00 89.06 107 ALA A C 1
ATOM 853 O O . ALA A 1 107 ? -1.932 0.140 15.592 1.00 89.06 107 ALA A O 1
ATOM 854 N N . GLU A 1 108 ? -0.905 -1.680 16.404 1.00 86.00 108 GLU A N 1
ATOM 855 C CA . GLU A 1 108 ? -1.359 -1.472 17.789 1.00 86.00 108 GLU A CA 1
ATOM 856 C C . GLU A 1 108 ? -0.563 -0.370 18.515 1.00 86.00 108 GLU A C 1
ATOM 858 O O . GLU A 1 108 ? -1.099 0.598 19.068 1.00 86.00 108 GLU A O 1
ATOM 863 N N . THR A 1 109 ? 0.760 -0.489 18.471 1.00 87.12 109 THR A N 1
ATOM 864 C CA . THR A 1 109 ? 1.702 0.387 19.175 1.00 87.12 109 THR A CA 1
ATOM 865 C C . THR A 1 109 ? 2.129 1.590 18.324 1.00 87.12 109 THR A C 1
ATOM 867 O O . THR A 1 109 ? 2.066 1.542 17.093 1.00 87.12 109 THR A O 1
ATOM 870 N N . PRO A 1 110 ? 2.654 2.677 18.927 1.00 87.38 110 PRO A N 1
ATOM 871 C CA . PRO A 1 110 ? 3.210 3.800 18.165 1.00 87.38 110 PRO A CA 1
ATOM 872 C C . PRO A 1 110 ? 4.342 3.396 17.203 1.00 87.38 110 PRO A C 1
ATOM 874 O O . PRO A 1 110 ? 4.486 3.976 16.128 1.00 87.38 110 PRO A O 1
ATOM 877 N N . ALA A 1 111 ? 5.157 2.401 17.569 1.00 88.88 111 ALA A N 1
ATOM 878 C CA . ALA A 1 111 ? 6.203 1.875 16.694 1.00 88.88 111 ALA A CA 1
ATOM 879 C C . ALA A 1 111 ? 5.607 1.124 15.494 1.00 88.88 111 ALA A C 1
ATOM 881 O O . ALA A 1 111 ? 5.987 1.397 14.355 1.00 88.88 111 ALA A O 1
ATOM 882 N N . GLN A 1 112 ? 4.615 0.260 15.728 1.00 90.25 112 GLN A N 1
ATOM 883 C CA . GLN A 1 112 ? 3.912 -0.432 14.648 1.00 90.25 112 GLN A CA 1
ATOM 884 C C . GLN A 1 112 ? 3.143 0.541 13.750 1.00 9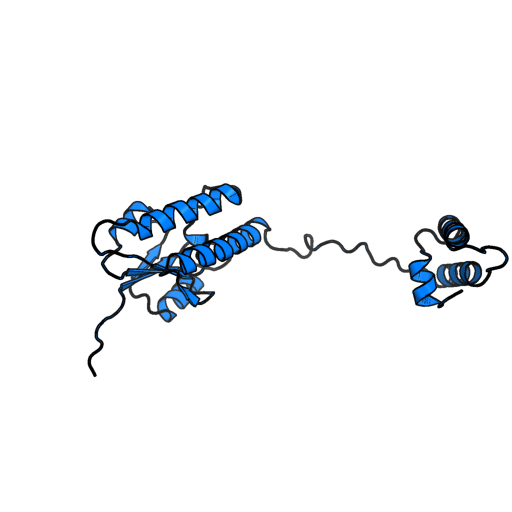0.25 112 GLN A C 1
ATOM 886 O O . GLN A 1 112 ? 3.159 0.371 12.539 1.00 90.25 112 GLN A O 1
ATOM 891 N N . ARG A 1 113 ? 2.552 1.620 14.281 1.00 88.50 113 ARG A N 1
ATOM 892 C CA . ARG A 1 113 ? 1.926 2.665 13.449 1.00 88.50 113 ARG A CA 1
ATOM 893 C C . ARG A 1 113 ? 2.922 3.333 12.498 1.00 88.50 113 ARG A C 1
ATOM 895 O O . ARG A 1 113 ? 2.600 3.539 11.332 1.00 88.50 113 ARG A O 1
ATOM 902 N N . ARG A 1 114 ? 4.150 3.609 12.951 1.00 89.56 114 ARG A N 1
ATOM 903 C CA . ARG A 1 114 ? 5.221 4.135 12.082 1.00 89.56 114 ARG A CA 1
ATOM 904 C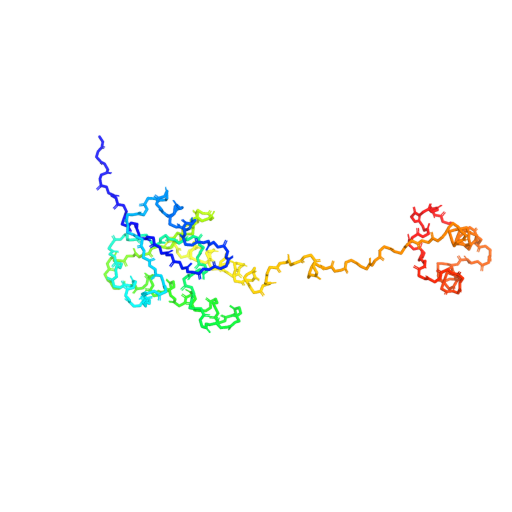 C . ARG A 1 114 ? 5.642 3.134 11.002 1.00 89.56 114 ARG A C 1
ATOM 906 O O . ARG A 1 114 ? 5.830 3.525 9.853 1.00 89.56 114 ARG A O 1
ATOM 913 N N . ALA A 1 115 ? 5.740 1.850 11.339 1.00 91.94 115 ALA A N 1
ATOM 914 C CA . ALA A 1 115 ? 6.018 0.801 10.356 1.00 91.94 115 ALA A CA 1
ATOM 915 C C . ALA A 1 115 ? 4.872 0.647 9.336 1.00 91.94 115 ALA A C 1
ATOM 917 O O . ALA A 1 115 ? 5.114 0.575 8.132 1.00 91.94 115 ALA A O 1
ATOM 918 N N . MET A 1 116 ? 3.622 0.707 9.802 1.00 93.19 116 MET A N 1
ATOM 919 C CA . MET A 1 116 ? 2.423 0.712 8.963 1.00 93.19 116 MET A CA 1
ATOM 920 C C . MET A 1 116 ? 2.432 1.903 7.994 1.00 93.19 116 MET A C 1
ATOM 922 O O . MET A 1 116 ? 2.138 1.730 6.817 1.00 93.19 116 MET A O 1
ATOM 926 N N . LEU A 1 117 ? 2.839 3.099 8.438 1.00 93.19 117 LEU A N 1
ATOM 927 C CA . LEU A 1 117 ? 2.993 4.268 7.562 1.00 93.19 117 LEU A CA 1
ATOM 928 C C . LEU A 1 117 ? 4.010 4.031 6.436 1.00 93.19 117 LEU A C 1
ATOM 930 O O . LEU A 1 117 ? 3.761 4.418 5.293 1.00 93.19 117 LEU A O 1
ATOM 934 N N . ALA A 1 118 ? 5.137 3.377 6.730 1.00 92.69 118 ALA A N 1
ATOM 935 C CA . ALA A 1 118 ? 6.127 3.028 5.712 1.00 92.69 118 ALA A CA 1
ATOM 936 C C . ALA A 1 118 ? 5.554 2.040 4.681 1.00 92.69 118 ALA A C 1
ATOM 938 O O . ALA A 1 118 ? 5.710 2.248 3.475 1.00 92.69 118 ALA A O 1
ATOM 939 N N . MET A 1 119 ? 4.814 1.029 5.141 1.00 93.50 119 MET A N 1
ATOM 940 C CA . MET A 1 119 ? 4.115 0.091 4.261 1.00 93.50 119 MET A CA 1
ATOM 941 C C . MET A 1 119 ? 3.054 0.797 3.407 1.00 93.50 119 MET A C 1
ATOM 943 O O . MET A 1 119 ? 3.008 0.609 2.192 1.00 93.50 119 MET A O 1
ATOM 947 N N . VAL A 1 120 ? 2.236 1.669 3.999 1.00 93.19 120 VAL A N 1
ATOM 948 C CA . VAL A 1 120 ? 1.225 2.451 3.273 1.00 93.19 120 VAL A CA 1
ATOM 949 C C . VAL A 1 120 ? 1.876 3.353 2.229 1.00 93.19 120 VAL A C 1
ATOM 951 O O . VAL A 1 120 ? 1.375 3.455 1.112 1.00 93.19 120 VAL A O 1
ATOM 954 N N . ARG A 1 121 ? 3.026 3.965 2.529 1.00 92.94 121 ARG A N 1
ATOM 955 C CA . ARG A 1 121 ? 3.794 4.747 1.550 1.00 92.94 121 ARG A CA 1
ATOM 956 C C . ARG A 1 121 ? 4.210 3.899 0.347 1.00 92.94 121 ARG A C 1
ATOM 958 O O . ARG A 1 121 ? 4.143 4.375 -0.792 1.00 92.94 121 ARG A O 1
ATOM 965 N N . GLU A 1 122 ? 4.621 2.655 0.575 1.00 91.25 122 GLU A N 1
ATOM 966 C CA . GLU A 1 122 ? 4.943 1.726 -0.504 1.00 91.25 122 GLU A CA 1
ATOM 967 C C . GLU A 1 122 ? 3.694 1.340 -1.305 1.00 91.25 122 GLU A C 1
ATOM 969 O O . GLU A 1 122 ? 3.714 1.415 -2.535 1.00 91.25 122 GLU A O 1
ATOM 974 N N . GLN A 1 123 ? 2.589 1.014 -0.629 1.00 91.06 123 GLN A N 1
ATOM 975 C CA . GLN A 1 123 ? 1.306 0.731 -1.273 1.00 91.06 123 GLN A CA 1
ATOM 976 C C . GLN A 1 123 ? 0.856 1.918 -2.143 1.00 91.06 123 GLN A C 1
ATOM 978 O O . GLN A 1 123 ? 0.598 1.748 -3.330 1.00 91.06 123 GLN A O 1
ATOM 983 N N . ILE A 1 124 ? 0.877 3.151 -1.630 1.00 90.62 124 ILE A N 1
ATOM 984 C CA . ILE A 1 124 ? 0.560 4.358 -2.414 1.00 90.62 124 ILE A CA 1
ATOM 985 C C . ILE A 1 124 ? 1.474 4.474 -3.639 1.00 90.62 124 ILE A C 1
ATOM 987 O O . ILE A 1 124 ? 1.010 4.789 -4.734 1.00 90.62 124 ILE A O 1
ATOM 991 N N . SER A 1 125 ? 2.773 4.217 -3.478 1.00 87.56 125 SER A N 1
ATOM 992 C CA . SER A 1 125 ? 3.736 4.291 -4.581 1.00 87.56 125 SER A CA 1
ATOM 993 C C . SER A 1 125 ? 3.444 3.249 -5.661 1.00 87.56 125 SER A C 1
ATOM 995 O O . SER A 1 125 ? 3.478 3.570 -6.849 1.00 87.56 125 SER A O 1
ATOM 997 N N . ARG A 1 126 ? 3.115 2.013 -5.267 1.00 86.25 126 ARG A N 1
ATOM 998 C CA . ARG A 1 126 ? 2.660 0.959 -6.184 1.00 86.25 126 ARG A CA 1
ATOM 999 C C . ARG A 1 126 ? 1.343 1.352 -6.850 1.00 86.25 126 ARG A C 1
ATOM 1001 O O . ARG A 1 126 ? 1.165 1.104 -8.040 1.00 86.25 126 ARG A O 1
ATOM 1008 N N . ASP A 1 127 ? 0.444 2.014 -6.124 1.00 85.38 127 ASP A N 1
ATOM 1009 C CA . ASP A 1 127 ? -0.842 2.420 -6.676 1.00 85.38 127 ASP A CA 1
ATOM 1010 C C . ASP A 1 127 ? -0.672 3.513 -7.746 1.00 85.38 127 ASP A C 1
ATOM 1012 O O . ASP A 1 127 ? -1.215 3.449 -8.850 1.00 85.38 127 ASP A O 1
ATOM 1016 N N . LEU A 1 128 ? 0.199 4.483 -7.503 1.00 83.69 128 LEU A N 1
ATOM 1017 C CA . LEU A 1 128 ? 0.447 5.546 -8.473 1.00 83.69 128 LEU A CA 1
ATOM 1018 C C . LEU A 1 128 ? 1.195 5.074 -9.732 1.00 83.69 128 LEU A C 1
ATOM 1020 O O . LEU A 1 128 ? 1.094 5.732 -10.762 1.00 83.69 128 LEU A O 1
ATOM 1024 N N . ARG A 1 129 ? 1.894 3.930 -9.697 1.00 75.69 129 ARG A N 1
ATOM 1025 C CA . ARG A 1 129 ? 2.633 3.386 -10.857 1.00 75.69 129 ARG A CA 1
ATOM 1026 C C . ARG A 1 129 ? 1.747 2.846 -11.990 1.00 75.69 129 ARG A C 1
ATOM 1028 O O . ARG A 1 129 ? 2.270 2.575 -13.066 1.00 75.69 129 ARG A O 1
ATOM 1035 N N . GLY A 1 130 ? 0.432 2.710 -11.795 1.00 67.00 130 GLY A N 1
ATOM 1036 C CA . GLY A 1 130 ? -0.434 2.075 -12.802 1.00 67.00 130 GLY A CA 1
ATOM 1037 C C . GLY A 1 130 ? -0.281 0.546 -12.849 1.00 67.00 130 GLY A C 1
ATOM 1038 O O . GLY A 1 130 ? 0.551 -0.024 -12.147 1.00 67.00 130 GLY A O 1
ATOM 1039 N N . ARG A 1 131 ? -1.083 -0.139 -13.678 1.00 58.59 131 ARG A N 1
ATOM 1040 C CA . ARG A 1 131 ? -0.749 -1.516 -14.083 1.00 58.59 131 ARG A CA 1
ATOM 1041 C C . ARG A 1 131 ? 0.440 -1.428 -15.037 1.00 58.59 131 ARG A C 1
ATOM 1043 O O . ARG A 1 131 ? 0.373 -0.696 -16.022 1.00 58.59 131 ARG A O 1
ATOM 1050 N N . THR A 1 132 ? 1.504 -2.176 -14.775 1.00 51.97 132 THR A N 1
ATOM 1051 C CA . THR A 1 132 ? 2.564 -2.415 -15.758 1.00 51.97 132 THR A CA 1
ATOM 1052 C C . THR A 1 132 ? 1.961 -3.207 -16.918 1.00 51.97 132 THR A C 1
ATOM 1054 O O . THR A 1 132 ? 1.834 -4.426 -16.850 1.00 51.97 132 THR A O 1
ATOM 1057 N N . SER A 1 133 ? 1.520 -2.523 -17.975 1.00 51.72 133 SER A N 1
ATOM 1058 C CA . SER A 1 133 ? 1.240 -3.178 -19.255 1.00 51.72 133 SER A CA 1
ATOM 1059 C C . SER A 1 133 ? 2.563 -3.655 -19.866 1.00 51.72 133 SER A C 1
ATOM 1061 O O . SER A 1 133 ? 3.618 -3.080 -19.584 1.00 51.72 133 SER A O 1
ATOM 1063 N N . ARG A 1 134 ? 2.528 -4.677 -20.738 1.00 52.44 134 ARG A N 1
ATOM 1064 C CA . ARG A 1 134 ? 3.697 -5.066 -21.562 1.00 52.44 134 ARG A CA 1
ATOM 1065 C C . ARG A 1 134 ? 4.302 -3.864 -22.304 1.00 52.44 134 ARG A C 1
ATOM 1067 O O . ARG A 1 134 ? 5.502 -3.848 -22.539 1.00 52.44 134 ARG A O 1
ATOM 1074 N N . GLU A 1 135 ? 3.490 -2.854 -22.612 1.00 50.94 135 GLU A N 1
ATOM 1075 C CA . GLU A 1 135 ? 3.896 -1.619 -23.293 1.00 50.94 135 GLU A CA 1
ATOM 1076 C C . GLU A 1 135 ? 4.618 -0.607 -22.384 1.00 50.94 135 GLU A C 1
ATOM 1078 O O . GLU A 1 135 ? 5.472 0.130 -22.873 1.00 50.94 135 GLU A O 1
ATOM 1083 N N . ASN A 1 136 ? 4.312 -0.597 -21.078 1.00 49.78 136 ASN A N 1
ATOM 1084 C CA . ASN A 1 136 ? 4.902 0.293 -20.065 1.00 49.78 136 ASN A CA 1
ATOM 1085 C C . ASN A 1 136 ? 6.037 -0.355 -19.257 1.00 49.78 136 ASN A C 1
ATOM 1087 O O . ASN A 1 136 ? 6.633 0.292 -18.390 1.00 49.78 136 ASN A O 1
ATOM 1091 N N . ALA A 1 137 ? 6.351 -1.629 -19.505 1.00 55.41 137 ALA A N 1
ATOM 1092 C CA . ALA A 1 137 ? 7.604 -2.205 -19.040 1.00 55.41 137 ALA A CA 1
ATOM 1093 C C . ALA A 1 137 ? 8.757 -1.363 -19.607 1.00 55.41 137 ALA A C 1
ATOM 1095 O O . ALA A 1 137 ? 8.675 -0.916 -20.752 1.00 55.41 137 ALA A O 1
ATOM 1096 N N . LYS A 1 138 ? 9.817 -1.121 -18.818 1.00 55.16 138 LYS A N 1
ATOM 1097 C CA . LYS A 1 138 ? 11.034 -0.453 -19.308 1.00 55.16 138 LYS A CA 1
ATOM 1098 C C . LYS A 1 138 ? 11.398 -1.103 -20.641 1.00 55.16 138 LYS A C 1
ATOM 1100 O O . LYS A 1 138 ? 11.801 -2.264 -20.639 1.00 55.16 138 LYS A O 1
ATOM 1105 N N . ARG A 1 139 ? 11.214 -0.385 -21.757 1.00 55.00 139 ARG A N 1
ATOM 1106 C CA . ARG A 1 139 ? 11.700 -0.816 -23.066 1.00 55.00 139 ARG A CA 1
ATOM 1107 C C . ARG A 1 139 ? 13.208 -0.916 -22.904 1.00 55.00 139 ARG A C 1
ATOM 1109 O O . ARG A 1 139 ? 13.906 0.092 -22.983 1.00 55.00 139 ARG A O 1
ATOM 1116 N N . GLY A 1 140 ? 13.707 -2.109 -22.579 1.00 56.62 140 GLY A N 1
ATOM 1117 C CA . GLY A 1 140 ? 15.103 -2.421 -22.820 1.00 56.62 140 GLY A CA 1
ATOM 1118 C C . GLY A 1 140 ? 15.352 -2.016 -24.262 1.00 56.62 140 GLY A C 1
ATOM 1119 O O . GLY A 1 140 ? 14.523 -2.324 -25.125 1.00 56.62 140 GLY A O 1
ATOM 1120 N N . ALA A 1 141 ? 16.398 -1.223 -24.503 1.00 59.12 141 ALA A N 1
ATOM 1121 C CA . ALA A 1 141 ? 16.756 -0.875 -25.868 1.00 59.12 141 ALA A CA 1
ATOM 1122 C C . ALA A 1 141 ? 16.772 -2.183 -26.679 1.00 59.12 141 ALA A C 1
ATOM 1124 O O . ALA A 1 141 ? 17.303 -3.175 -26.162 1.00 59.12 141 ALA A O 1
ATOM 1125 N N . PRO A 1 142 ? 16.128 -2.225 -27.861 1.00 59.50 142 PRO A N 1
ATOM 1126 C CA . PRO A 1 142 ? 16.052 -3.445 -28.649 1.00 59.50 142 PRO A CA 1
ATOM 1127 C C . PRO A 1 142 ? 17.453 -4.039 -28.760 1.00 59.50 142 PRO A C 1
ATOM 1129 O O . PRO A 1 142 ? 18.424 -3.302 -28.970 1.00 59.50 142 PRO A O 1
ATOM 1132 N N . HIS A 1 143 ? 17.563 -5.348 -28.524 1.00 62.25 143 HIS A N 1
ATOM 1133 C CA . HIS A 1 143 ? 18.835 -6.041 -28.645 1.00 62.25 143 HIS A CA 1
ATOM 1134 C C . HIS A 1 143 ? 19.374 -5.759 -30.051 1.00 62.25 143 HIS A C 1
ATOM 1136 O O . HIS A 1 143 ? 18.730 -6.090 -31.042 1.00 62.25 143 HIS A O 1
ATOM 1142 N N . LYS A 1 144 ? 20.502 -5.044 -30.142 1.00 73.31 144 LYS A N 1
ATOM 1143 C CA . LYS A 1 144 ? 21.164 -4.822 -31.427 1.00 73.31 144 LYS A CA 1
ATOM 1144 C C . LYS A 1 144 ? 21.831 -6.128 -31.828 1.00 73.31 144 LYS A C 1
ATOM 1146 O O . LYS A 1 144 ? 22.884 -6.470 -31.274 1.00 73.31 144 LYS A O 1
ATOM 1151 N N . ASP A 1 145 ? 21.187 -6.820 -32.756 1.00 82.56 145 ASP A N 1
ATOM 1152 C CA . ASP A 1 145 ? 21.764 -7.929 -33.499 1.00 82.56 145 ASP A CA 1
ATOM 1153 C C . ASP A 1 145 ? 22.692 -7.354 -34.569 1.00 82.56 145 ASP A C 1
ATOM 1155 O O . ASP A 1 145 ? 22.309 -6.466 -35.331 1.00 82.56 145 ASP A O 1
ATOM 1159 N N . PHE A 1 146 ? 23.938 -7.819 -34.572 1.00 87.12 146 PHE A N 1
ATOM 1160 C CA . PHE A 1 146 ? 24.922 -7.472 -35.591 1.00 87.12 146 PHE A CA 1
ATOM 1161 C C . PHE A 1 146 ? 24.980 -8.608 -36.604 1.00 87.12 146 PHE A C 1
ATOM 1163 O O . PHE A 1 146 ? 24.932 -9.777 -36.215 1.00 87.12 146 PHE A O 1
ATOM 1170 N N . SER A 1 147 ? 25.085 -8.274 -37.889 1.00 90.44 147 SER A N 1
ATOM 1171 C CA . SER A 1 147 ? 25.279 -9.293 -38.921 1.00 90.44 147 SER A CA 1
ATOM 1172 C C . SER A 1 147 ? 26.619 -10.022 -38.719 1.00 90.44 147 SER A C 1
ATOM 1174 O O . SER A 1 147 ? 27.535 -9.465 -38.103 1.00 90.44 147 SER A O 1
ATOM 1176 N N . PRO A 1 148 ? 26.783 -11.246 -39.253 1.00 91.19 148 PRO A N 1
ATOM 1177 C CA . PRO A 1 148 ? 28.068 -11.947 -39.217 1.00 91.19 148 PRO A CA 1
ATOM 1178 C C . PRO A 1 148 ? 29.219 -11.092 -39.772 1.00 91.19 148 PRO A C 1
ATOM 1180 O O . PRO A 1 148 ? 30.263 -10.976 -39.140 1.00 91.19 148 PRO A O 1
ATOM 1183 N N . GLU A 1 149 ? 28.977 -10.376 -40.872 1.00 91.44 149 GLU A N 1
ATOM 1184 C CA . GLU A 1 149 ? 29.948 -9.461 -41.487 1.00 91.44 149 GLU A CA 1
ATOM 1185 C C . GLU A 1 149 ? 30.350 -8.313 -40.547 1.00 91.44 149 GLU A C 1
ATOM 1187 O O . GLU A 1 149 ? 31.524 -7.965 -40.436 1.00 91.44 149 GLU A O 1
ATOM 1192 N N . GLN A 1 150 ? 29.388 -7.741 -39.815 1.00 91.94 150 GLN A N 1
ATOM 1193 C CA . GLN A 1 150 ? 29.652 -6.700 -38.819 1.00 91.94 150 GLN A CA 1
ATOM 1194 C C . GLN A 1 150 ? 30.484 -7.227 -37.646 1.00 91.94 150 GLN A C 1
ATOM 1196 O O . GLN A 1 150 ? 31.335 -6.505 -37.124 1.00 91.94 150 GLN A O 1
ATOM 1201 N N . ILE A 1 151 ? 30.258 -8.477 -37.235 1.00 94.31 151 ILE A N 1
ATOM 1202 C CA . ILE A 1 151 ? 31.038 -9.138 -36.183 1.00 94.31 151 ILE A CA 1
ATOM 1203 C C . ILE A 1 151 ? 32.474 -9.386 -36.660 1.00 94.31 151 ILE A C 1
ATOM 1205 O O . ILE A 1 151 ? 33.405 -9.161 -35.887 1.00 94.31 151 ILE A O 1
ATOM 1209 N N . ASP A 1 152 ? 32.671 -9.786 -37.915 1.00 95.00 152 ASP A N 1
ATOM 1210 C CA . ASP A 1 152 ? 34.002 -10.026 -38.479 1.00 95.00 152 ASP A CA 1
ATOM 1211 C C . ASP A 1 152 ? 34.796 -8.726 -38.646 1.00 95.00 152 ASP A C 1
ATOM 1213 O O . ASP A 1 152 ? 35.959 -8.653 -38.242 1.00 95.00 152 ASP A O 1
ATOM 1217 N N . VAL A 1 153 ? 34.162 -7.656 -39.135 1.00 93.38 153 VAL A N 1
ATOM 1218 C CA . VAL A 1 153 ? 34.783 -6.321 -39.188 1.00 93.38 153 VAL A CA 1
ATOM 1219 C C . VAL A 1 153 ? 35.126 -5.829 -37.779 1.00 93.38 153 VAL A C 1
ATOM 1221 O O . VAL A 1 153 ? 36.219 -5.302 -37.555 1.00 93.38 153 VAL A O 1
ATOM 1224 N N . ALA A 1 154 ? 34.235 -6.037 -36.804 1.00 93.56 154 ALA A N 1
ATOM 1225 C CA . ALA A 1 154 ? 34.511 -5.686 -35.415 1.00 93.56 154 ALA A CA 1
ATOM 1226 C C . ALA A 1 154 ? 35.679 -6.502 -34.837 1.00 93.56 154 ALA A C 1
ATOM 1228 O O . ALA A 1 154 ? 36.504 -5.954 -34.106 1.00 93.56 154 ALA A O 1
ATOM 1229 N N . ARG A 1 155 ? 35.803 -7.785 -35.193 1.00 95.06 155 ARG A N 1
ATOM 1230 C CA . ARG A 1 155 ? 36.934 -8.627 -34.787 1.00 95.06 155 ARG A CA 1
ATOM 1231 C C . ARG A 1 155 ? 38.248 -8.128 -35.378 1.00 95.06 155 ARG A C 1
ATOM 1233 O O . ARG A 1 155 ? 39.207 -7.965 -34.637 1.00 95.06 155 ARG A O 1
ATOM 1240 N N . GLN A 1 156 ? 38.278 -7.788 -36.666 1.00 94.44 156 GLN A N 1
ATOM 1241 C CA . GLN A 1 156 ? 39.475 -7.251 -37.325 1.00 94.44 156 GLN A CA 1
ATOM 1242 C C . GLN A 1 156 ? 39.939 -5.925 -36.711 1.00 94.44 156 GLN A C 1
ATOM 1244 O O . GLN A 1 156 ? 41.136 -5.705 -36.536 1.00 94.44 156 GLN A O 1
ATOM 1249 N N . ILE A 1 157 ? 39.001 -5.036 -36.368 1.00 92.88 157 ILE A N 1
ATOM 1250 C CA . ILE A 1 157 ? 39.319 -3.803 -35.638 1.00 92.88 157 ILE A CA 1
ATOM 1251 C C . ILE A 1 157 ? 39.837 -4.159 -34.243 1.00 92.88 157 ILE A C 1
ATOM 1253 O O . ILE A 1 157 ? 40.845 -3.596 -33.818 1.00 92.88 157 ILE A O 1
ATOM 1257 N N . TRP A 1 158 ? 39.186 -5.101 -33.546 1.00 94.94 158 TRP A N 1
ATOM 1258 C CA . TRP A 1 158 ? 39.563 -5.530 -32.201 1.00 94.94 158 TRP A CA 1
ATOM 1259 C C . TRP A 1 158 ? 40.980 -6.125 -32.159 1.00 94.94 158 TRP A C 1
ATOM 1261 O O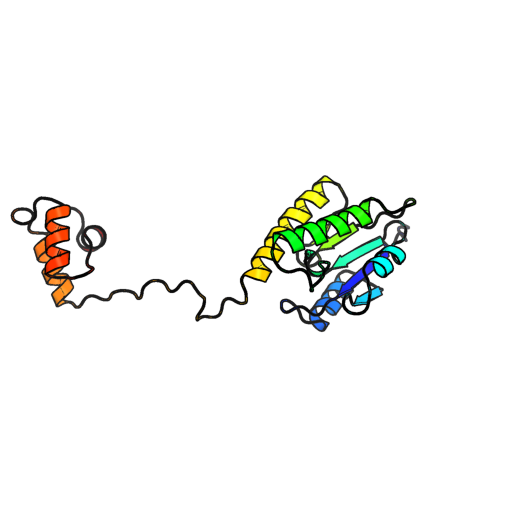 . TRP A 1 158 ? 41.814 -5.662 -31.395 1.00 94.94 158 TRP A O 1
ATOM 1271 N N . GLU A 1 159 ? 41.316 -7.069 -33.019 1.00 93.25 159 GLU A N 1
ATOM 1272 C CA . GLU A 1 159 ? 42.607 -7.768 -32.971 1.00 93.25 159 GLU A CA 1
ATOM 1273 C C . GLU A 1 159 ? 43.773 -6.933 -33.530 1.00 93.25 159 GLU A C 1
ATOM 1275 O O . GLU A 1 159 ? 44.935 -7.172 -33.201 1.00 93.25 159 GLU A O 1
ATOM 1280 N N . ASN A 1 160 ? 43.499 -5.903 -34.336 1.00 91.94 160 ASN A N 1
ATOM 1281 C CA . ASN A 1 160 ? 44.541 -5.070 -34.935 1.00 91.94 160 ASN A CA 1
ATOM 1282 C C . ASN A 1 160 ? 45.024 -3.951 -33.996 1.00 91.94 160 ASN A C 1
ATOM 1284 O O . ASN A 1 160 ? 44.769 -2.764 -34.219 1.00 91.94 160 ASN A O 1
ATOM 1288 N N . VAL A 1 161 ? 45.781 -4.334 -32.967 1.00 90.00 161 VAL A N 1
ATOM 1289 C CA . VAL A 1 161 ? 46.371 -3.411 -31.978 1.00 90.00 161 VAL A CA 1
ATOM 1290 C C . VAL A 1 161 ? 47.369 -2.438 -32.621 1.00 90.00 161 VAL A C 1
ATOM 1292 O O . VAL A 1 161 ? 47.499 -1.302 -32.180 1.00 90.00 161 VAL A O 1
ATOM 1295 N N . LYS A 1 162 ? 48.032 -2.818 -33.722 1.00 90.81 162 LYS A N 1
ATOM 1296 C CA . LYS A 1 162 ? 48.968 -1.924 -34.428 1.00 90.81 162 LYS A CA 1
ATOM 1297 C C . LYS A 1 162 ? 48.261 -0.706 -35.032 1.00 90.81 162 LYS A C 1
ATOM 1299 O O . LYS A 1 162 ? 48.800 0.396 -34.992 1.00 90.81 162 LYS A O 1
ATOM 1304 N N . ARG A 1 163 ? 47.073 -0.903 -35.612 1.00 88.81 163 ARG A N 1
ATOM 1305 C CA . ARG A 1 163 ? 46.265 0.170 -36.215 1.00 88.81 163 ARG A CA 1
ATOM 1306 C C . ARG A 1 163 ? 45.370 0.873 -35.192 1.00 88.81 163 ARG A C 1
ATOM 1308 O O . ARG A 1 163 ? 45.127 2.067 -35.330 1.00 88.81 163 ARG A O 1
ATOM 1315 N N . TYR A 1 164 ? 44.902 0.144 -34.181 1.00 91.12 164 TYR A N 1
ATOM 1316 C CA . TYR A 1 164 ? 44.021 0.641 -33.124 1.00 91.12 164 TYR A CA 1
ATOM 1317 C C . TYR A 1 164 ? 44.638 0.375 -31.737 1.00 91.12 164 TYR A C 1
ATOM 1319 O O . TYR A 1 164 ? 44.163 -0.509 -31.017 1.00 91.12 164 TYR A O 1
ATOM 1327 N N . PRO A 1 165 ? 45.692 1.123 -31.353 1.00 90.94 165 PRO A N 1
ATOM 1328 C CA . PRO A 1 165 ? 46.502 0.819 -30.168 1.00 90.94 165 PRO A CA 1
ATOM 1329 C C . PRO A 1 165 ? 45.789 1.082 -28.842 1.00 90.94 165 PRO A C 1
ATOM 1331 O O . PRO A 1 165 ? 46.125 0.475 -27.830 1.00 90.94 165 PRO A O 1
ATOM 1334 N N . SER A 1 166 ? 44.794 1.970 -28.829 1.00 93.94 166 SER A N 1
ATOM 1335 C CA . SER A 1 166 ? 44.010 2.291 -27.639 1.00 93.94 166 SER A CA 1
ATOM 1336 C C . SER A 1 166 ? 42.560 1.825 -27.768 1.00 93.94 166 SER A C 1
ATOM 1338 O O . SER A 1 166 ? 42.048 1.529 -28.854 1.00 93.94 166 SER A O 1
ATOM 1340 N N . TRP A 1 167 ? 41.871 1.776 -26.627 1.00 92.88 167 TRP A N 1
ATOM 1341 C CA . TRP A 1 167 ? 40.430 1.528 -26.590 1.00 92.88 167 TRP A CA 1
ATOM 1342 C C . TRP A 1 167 ? 39.668 2.626 -27.336 1.00 92.88 167 TRP A C 1
ATOM 1344 O O . TRP A 1 167 ? 38.756 2.324 -28.094 1.00 92.88 167 TRP A O 1
ATOM 1354 N N . GLU A 1 168 ? 40.089 3.881 -27.201 1.00 93.88 168 GLU A N 1
ATOM 1355 C CA . GLU A 1 168 ? 39.490 5.014 -27.914 1.00 93.88 168 GLU A CA 1
ATOM 1356 C C . GLU A 1 168 ? 39.657 4.890 -29.431 1.00 93.88 168 GLU A C 1
ATOM 1358 O O . GLU A 1 168 ? 38.689 5.066 -30.168 1.00 93.88 168 GLU A O 1
ATOM 1363 N N . ALA A 1 169 ? 40.844 4.491 -29.905 1.00 92.12 169 ALA A N 1
ATOM 1364 C CA . ALA A 1 169 ? 41.092 4.281 -31.330 1.00 92.12 169 ALA A CA 1
ATOM 1365 C C . ALA A 1 169 ? 40.189 3.177 -31.902 1.00 92.12 169 ALA A C 1
ATOM 1367 O O . ALA A 1 169 ? 39.657 3.304 -33.004 1.00 92.12 169 ALA A O 1
ATOM 1368 N N . ALA A 1 170 ? 39.972 2.102 -31.145 1.00 92.50 170 ALA A N 1
ATOM 1369 C CA . ALA A 1 170 ? 39.067 1.042 -31.566 1.00 92.50 170 ALA A CA 1
ATOM 1370 C C . ALA A 1 170 ? 37.594 1.428 -31.480 1.00 92.50 170 ALA A C 1
ATOM 1372 O O . ALA A 1 170 ? 36.834 1.040 -32.362 1.00 92.50 170 ALA A O 1
ATOM 1373 N N . GLN A 1 171 ? 37.195 2.213 -30.475 1.00 94.56 171 GLN A N 1
ATOM 1374 C CA . GLN A 1 171 ? 35.845 2.767 -30.418 1.00 94.56 171 GLN A CA 1
ATOM 1375 C C . GLN A 1 171 ? 35.581 3.659 -31.636 1.00 94.56 171 GLN A C 1
ATOM 1377 O O . GLN A 1 171 ? 34.548 3.492 -32.272 1.00 94.56 171 GLN A O 1
ATOM 1382 N N . ALA A 1 172 ? 36.545 4.494 -32.040 1.00 92.88 172 ALA A N 1
ATOM 1383 C CA . ALA A 1 172 ? 36.448 5.286 -33.266 1.00 92.88 172 ALA A CA 1
ATOM 1384 C C . ALA A 1 172 ? 36.312 4.404 -34.522 1.00 92.88 172 ALA A C 1
ATOM 1386 O O . ALA A 1 172 ? 35.457 4.659 -35.369 1.00 92.88 172 ALA A O 1
ATOM 1387 N N . GLY A 1 173 ? 37.089 3.317 -34.616 1.00 92.44 173 GLY A N 1
ATOM 1388 C CA . GLY A 1 173 ? 36.957 2.338 -35.701 1.00 92.44 173 GLY A CA 1
ATOM 1389 C C . GLY A 1 173 ? 35.584 1.652 -35.734 1.00 92.44 173 GLY A C 1
ATOM 1390 O O . GLY A 1 173 ? 35.022 1.445 -36.811 1.00 92.44 173 GLY A O 1
ATOM 1391 N N . PHE A 1 174 ? 35.018 1.323 -34.568 1.00 95.06 174 PHE A N 1
ATOM 1392 C CA . PHE A 1 174 ? 33.665 0.775 -34.461 1.00 95.06 174 PHE A CA 1
ATOM 1393 C C . PHE A 1 174 ? 32.597 1.798 -34.837 1.00 95.06 174 PHE A C 1
ATOM 1395 O O . PHE A 1 174 ? 31.673 1.457 -35.567 1.00 95.06 174 PHE A O 1
ATOM 1402 N N . ASP A 1 175 ? 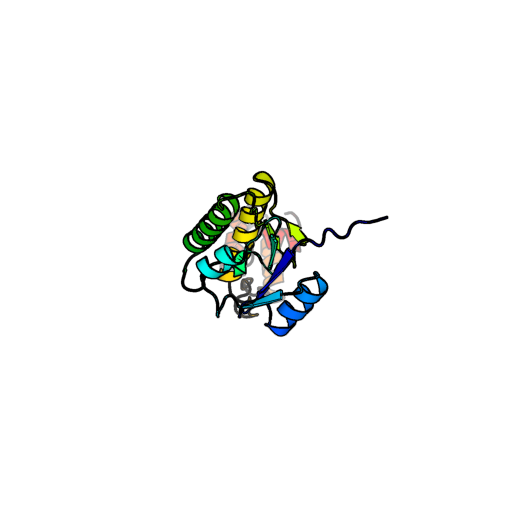32.716 3.045 -34.394 1.00 93.06 175 ASP A N 1
ATOM 1403 C CA . ASP A 1 175 ? 31.737 4.086 -34.706 1.00 93.06 175 ASP A CA 1
ATOM 1404 C C . ASP A 1 175 ? 31.684 4.387 -36.213 1.00 93.06 175 ASP A C 1
ATOM 1406 O O . ASP A 1 175 ? 30.602 4.644 -36.746 1.00 93.06 175 ASP A O 1
ATOM 1410 N N . GLU A 1 176 ? 32.825 4.275 -36.902 1.00 91.88 176 GLU A N 1
ATOM 1411 C CA . GLU A 1 176 ? 32.938 4.431 -38.355 1.00 91.88 176 GLU A CA 1
ATOM 1412 C C . GLU A 1 176 ? 32.392 3.215 -39.125 1.00 91.88 176 GLU A C 1
ATOM 1414 O O . GLU A 1 176 ? 31.624 3.375 -40.073 1.00 91.88 176 GLU A O 1
ATOM 1419 N N . ARG A 1 177 ? 32.782 1.990 -38.738 1.00 89.38 177 ARG A N 1
ATOM 1420 C CA . ARG A 1 177 ? 32.579 0.786 -39.572 1.00 89.38 177 ARG A CA 1
ATOM 1421 C C . ARG A 1 177 ? 31.497 -0.168 -39.075 1.00 89.38 177 ARG A C 1
ATOM 1423 O O . ARG A 1 177 ? 30.955 -0.935 -39.863 1.00 89.38 177 ARG A O 1
ATOM 1430 N N . VAL A 1 178 ? 31.176 -0.141 -37.782 1.00 91.31 178 VAL A N 1
ATOM 1431 C CA . VAL A 1 178 ? 30.208 -1.042 -37.134 1.00 91.31 178 VAL A CA 1
ATOM 1432 C C . VAL A 1 178 ? 29.384 -0.267 -36.099 1.00 91.31 178 VAL A C 1
ATOM 1434 O O . VAL A 1 178 ? 29.470 -0.486 -34.888 1.00 91.31 178 VAL A O 1
ATOM 1437 N N . LYS A 1 179 ? 28.583 0.689 -36.581 1.00 87.69 179 LYS A N 1
ATOM 1438 C CA . LYS A 1 179 ? 27.902 1.680 -35.737 1.00 87.69 179 LYS A CA 1
ATOM 1439 C C . LYS A 1 179 ? 27.111 1.045 -34.586 1.00 87.69 179 LYS A C 1
ATOM 1441 O O . LYS A 1 179 ? 26.143 0.309 -34.780 1.00 87.69 179 LYS A O 1
ATOM 1446 N N . GLY A 1 180 ? 27.468 1.420 -33.359 1.00 86.94 180 GLY A N 1
ATOM 1447 C CA . GLY A 1 180 ? 26.839 0.924 -32.133 1.00 86.94 180 GLY A CA 1
ATOM 1448 C C . GLY A 1 180 ? 27.482 -0.331 -31.541 1.00 86.94 180 GLY A C 1
ATOM 1449 O O . GLY A 1 180 ? 26.999 -0.802 -30.508 1.00 86.94 180 GLY A O 1
ATOM 1450 N N . PHE A 1 181 ? 28.542 -0.863 -32.156 1.00 91.00 181 PHE A N 1
ATOM 1451 C CA . PHE A 1 181 ? 29.441 -1.823 -31.521 1.00 91.00 181 PHE A CA 1
ATOM 1452 C C . PHE A 1 181 ? 30.344 -1.081 -30.527 1.00 91.00 181 PHE A C 1
ATOM 1454 O O . PHE A 1 181 ? 30.742 0.058 -30.762 1.00 91.00 181 PHE A O 1
ATOM 1461 N N . THR A 1 182 ? 30.633 -1.692 -29.380 1.00 93.31 182 THR A N 1
ATOM 1462 C CA . THR A 1 182 ? 31.390 -1.029 -28.307 1.00 93.31 182 THR A CA 1
ATOM 1463 C C . THR A 1 182 ? 32.606 -1.839 -27.904 1.00 93.31 182 THR A C 1
ATOM 1465 O O . THR A 1 182 ? 32.581 -3.071 -27.947 1.00 93.31 182 THR A O 1
ATOM 1468 N N . VAL A 1 183 ? 33.645 -1.158 -27.422 1.00 94.06 183 VAL A N 1
ATOM 1469 C CA . VAL A 1 183 ? 34.851 -1.799 -26.865 1.00 94.06 183 VAL A CA 1
ATOM 1470 C C . VAL A 1 183 ? 34.535 -2.776 -25.730 1.00 94.06 183 VAL A C 1
ATOM 1472 O O . VAL A 1 183 ? 35.140 -3.839 -25.634 1.00 94.06 183 VAL A O 1
ATOM 1475 N N . TRP A 1 184 ? 33.512 -2.489 -24.921 1.00 93.31 184 TRP A N 1
ATOM 1476 C CA . TRP A 1 184 ? 33.045 -3.392 -23.866 1.00 93.31 184 TRP A CA 1
ATOM 1477 C C . TRP A 1 184 ? 32.405 -4.669 -24.409 1.00 93.31 184 TRP A C 1
ATOM 1479 O O . TRP A 1 184 ? 32.573 -5.742 -23.827 1.00 93.31 184 TRP A O 1
ATOM 1489 N N . ARG A 1 185 ? 31.659 -4.563 -25.516 1.00 91.19 185 ARG A N 1
ATOM 1490 C CA . ARG A 1 185 ? 31.090 -5.725 -26.203 1.00 91.19 185 ARG A CA 1
ATOM 1491 C C . ARG A 1 185 ? 32.200 -6.544 -26.858 1.00 91.19 185 ARG A C 1
ATOM 1493 O O . ARG A 1 185 ? 32.214 -7.756 -26.678 1.00 91.19 185 ARG A O 1
ATOM 1500 N N . ALA A 1 186 ? 33.149 -5.888 -27.522 1.00 91.88 186 ALA A N 1
ATOM 1501 C CA . ALA A 1 186 ? 34.302 -6.534 -28.142 1.00 91.88 186 ALA A CA 1
ATOM 1502 C C . ALA A 1 186 ? 35.153 -7.299 -27.113 1.00 91.88 186 ALA A C 1
ATOM 1504 O O . ALA A 1 186 ? 35.390 -8.486 -27.294 1.00 91.88 186 ALA A O 1
ATOM 1505 N N . ASN A 1 187 ? 35.486 -6.687 -25.971 1.00 94.12 187 ASN A N 1
ATOM 1506 C CA . ASN A 1 187 ? 36.223 -7.352 -24.890 1.00 94.12 187 ASN A CA 1
ATOM 1507 C C . ASN A 1 187 ? 35.479 -8.573 -24.317 1.00 94.12 187 ASN A C 1
ATOM 1509 O O . ASN A 1 187 ? 36.094 -9.559 -23.926 1.00 94.12 187 ASN A O 1
ATOM 1513 N N . ARG A 1 188 ? 34.140 -8.531 -24.271 1.00 91.75 188 ARG A N 1
ATOM 1514 C CA . ARG A 1 188 ? 33.317 -9.664 -23.818 1.00 91.75 188 ARG A CA 1
ATOM 1515 C C . ARG A 1 188 ? 33.248 -10.791 -24.848 1.00 91.75 188 ARG A C 1
ATOM 1517 O O . ARG A 1 188 ? 33.188 -11.948 -24.455 1.00 91.75 188 ARG A O 1
ATOM 1524 N N . MET A 1 189 ? 33.193 -10.449 -26.135 1.00 92.75 189 MET A N 1
ATOM 1525 C CA . MET A 1 189 ? 33.030 -11.416 -27.226 1.00 92.75 189 MET A CA 1
ATOM 1526 C C . MET A 1 189 ? 34.355 -12.026 -27.688 1.00 92.75 189 MET A C 1
ATOM 1528 O O . MET A 1 189 ? 34.383 -13.200 -28.035 1.00 92.75 189 MET A O 1
ATOM 1532 N N . PHE A 1 190 ? 35.433 -11.243 -27.701 1.00 93.00 190 PHE A N 1
ATOM 1533 C CA . PHE A 1 190 ? 36.727 -11.623 -28.274 1.00 93.00 190 PHE A CA 1
ATOM 1534 C C . PHE A 1 190 ? 37.850 -11.704 -27.228 1.00 93.00 190 PHE A C 1
ATOM 1536 O O . PHE A 1 190 ? 38.933 -12.187 -27.532 1.00 93.00 190 PHE A O 1
ATOM 1543 N N . GLY A 1 191 ? 37.604 -11.263 -25.990 1.00 89.12 191 GLY A N 1
ATOM 1544 C CA . GLY A 1 191 ? 38.597 -11.272 -24.916 1.00 89.12 191 GLY A CA 1
ATOM 1545 C C . GLY A 1 191 ? 39.492 -10.030 -24.889 1.00 89.12 191 GLY A C 1
ATOM 1546 O O . GLY A 1 191 ? 39.261 -9.046 -25.598 1.00 89.12 191 GLY A O 1
ATOM 1547 N N . LYS A 1 192 ? 40.508 -10.075 -24.019 1.00 87.44 192 LYS A N 1
ATOM 1548 C CA . LYS A 1 192 ? 41.470 -8.980 -23.831 1.00 87.44 192 LYS A CA 1
ATOM 1549 C C . LYS A 1 192 ? 42.357 -8.813 -25.069 1.00 87.44 192 LYS A C 1
ATOM 1551 O O . LYS A 1 192 ? 42.682 -9.794 -25.729 1.00 87.44 192 LYS A O 1
ATOM 1556 N N . ARG A 1 193 ? 42.737 -7.566 -25.334 1.00 80.69 193 ARG A N 1
ATOM 1557 C CA . ARG A 1 193 ? 43.689 -7.161 -26.376 1.00 80.69 193 ARG A CA 1
ATOM 1558 C C . ARG A 1 193 ? 45.095 -7.053 -25.832 1.00 80.69 193 ARG A C 1
ATOM 1560 O O . ARG A 1 193 ? 45.199 -6.691 -24.636 1.00 80.69 193 ARG A O 1
#